Protein AF-A0A0S8IFL0-F1 (afdb_monomer)

pLDDT: mean 85.67, std 13.84, range [39.66, 98.75]

Radius of gyration: 29.62 Å; Cα contacts (8 Å, |Δi|>4): 340; chains: 1; bounding box: 110×30×68 Å

Sequence (332 aa):
MKRLLLILTLIVFQLIAFTVCLNAKQHDKRELTNKVMELSGMNDQIRQIPAFVQIGVSSRKGSTPPDLYNILEPEIVKAFQPEKILKGVSREIENKLDLRTLQDVLTWLESPLGQKITAIEESNSTPEALQGMKEFAALMKKTPPPKRRSDLVKRFNRATKPAEWIVEIQMSSILALTTALNSSLPKEKRGNLAEIRKKIEQLRPKAQKEAESNSVMGSFYAYRTLTDEEFQRYVLFAESASAKRFHNVFLNALKNEMQMACLKIGKSLGEKIIKLPREQEVMVTGKIVVHLKDGRTLVWDNYTEKNDRYCTFIAGGELCISKSDVASVGRN

Secondary structure (DSSP, 8-state):
-HHHHHHHHHHHHHHHHHHHHHHHHHHHHHHHHHHHHHHTTHHHHHHHHHHHHHHHHHTTGGGS-HHHHHHHHHHHHHH--HHHHHHHHHHHHHHHS-HHHHHHHHHHHTSHHHHHHHHHHHHTSSTTHHHHHHHHHHHHHHSPPPHHHHHHHHHHHHHH-HHHHHHHHHHHHHHHHHHHHHHHS-GGGPPPHHHHHHHHHTTHHHHHHHHHHHHHHHHHHHGGGS-HHHHHHHHHHHHSHHHHHHHHHHHHHHHHHHHHHHHHHHHHHHHHHTTS-----EEEEEEEEEEETTS-EEEEEEEEE-SSEEEEEETTEEEEEEGGGEEEEEE-

Structure (mmCIF, N/CA/C/O backbone):
data_AF-A0A0S8IFL0-F1
#
_entry.id   AF-A0A0S8IFL0-F1
#
loop_
_atom_site.group_PDB
_atom_site.id
_atom_site.type_symbol
_atom_site.label_atom_id
_atom_site.label_alt_id
_atom_site.label_comp_id
_atom_site.label_asym_id
_atom_site.label_entity_id
_atom_site.label_seq_id
_atom_site.pdbx_PDB_ins_code
_atom_site.Cartn_x
_atom_site.Cartn_y
_atom_site.Cartn_z
_atom_site.occupancy
_atom_site.B_iso_or_equiv
_atom_site.auth_seq_id
_atom_site.auth_comp_id
_atom_site.auth_asym_id
_atom_site.auth_atom_id
_atom_site.pdbx_PDB_model_num
ATOM 1 N N . MET A 1 1 ? -53.068 8.747 -34.206 1.00 57.75 1 MET A N 1
ATOM 2 C CA . MET A 1 1 ? -51.898 9.646 -34.043 1.00 57.75 1 MET A CA 1
ATOM 3 C C . MET A 1 1 ? -51.759 10.217 -32.625 1.00 57.75 1 MET A C 1
ATOM 5 O O . MET A 1 1 ? -50.757 9.911 -31.997 1.00 57.75 1 MET A O 1
ATOM 9 N N . LYS A 1 2 ? -52.746 10.933 -32.051 1.00 47.00 2 LYS A N 1
ATOM 10 C CA . LYS A 1 2 ? -52.646 11.511 -30.682 1.00 47.00 2 LYS A CA 1
ATOM 11 C C . LYS A 1 2 ? -52.314 10.508 -29.554 1.00 47.00 2 LYS A C 1
ATOM 13 O O . LYS A 1 2 ? -51.492 10.821 -28.706 1.00 47.00 2 LYS A O 1
ATOM 18 N N . ARG A 1 3 ? -52.889 9.294 -29.562 1.00 47.06 3 ARG A N 1
ATOM 19 C CA . ARG A 1 3 ? -52.591 8.245 -28.556 1.00 47.06 3 ARG A CA 1
ATOM 20 C C . ARG A 1 3 ? -51.168 7.677 -28.657 1.00 47.06 3 ARG A C 1
ATOM 22 O O . ARG A 1 3 ? -50.568 7.382 -27.636 1.00 47.06 3 ARG A O 1
ATOM 29 N N . LEU A 1 4 ? -50.623 7.570 -29.871 1.00 46.75 4 LEU A N 1
ATOM 30 C CA . LEU A 1 4 ? -49.259 7.079 -30.103 1.00 46.75 4 LEU A CA 1
ATOM 31 C C . LEU A 1 4 ? -48.216 8.117 -29.651 1.00 46.75 4 LEU A C 1
ATOM 33 O O . LEU A 1 4 ? -47.229 7.764 -29.017 1.00 46.75 4 LEU A O 1
ATOM 37 N N . LEU A 1 5 ? -48.492 9.403 -29.907 1.00 41.94 5 LEU A N 1
ATOM 38 C CA . LEU A 1 5 ? -47.664 10.528 -29.461 1.00 41.94 5 LEU A CA 1
ATOM 39 C C . LEU A 1 5 ? -47.608 10.616 -27.924 1.00 41.94 5 LEU A C 1
ATOM 41 O O . LEU A 1 5 ? -46.534 10.808 -27.370 1.00 41.94 5 LEU A O 1
ATOM 45 N N . LEU A 1 6 ? -48.743 10.397 -27.243 1.00 39.66 6 LEU A N 1
ATOM 46 C CA . LEU A 1 6 ? -48.840 10.435 -25.777 1.00 39.66 6 LEU A CA 1
ATOM 47 C C . LEU A 1 6 ? -48.050 9.297 -25.097 1.00 39.66 6 LEU A C 1
ATOM 49 O O . LEU A 1 6 ? -47.398 9.506 -24.074 1.00 39.66 6 LEU A O 1
ATOM 53 N N . ILE A 1 7 ? -48.080 8.096 -25.687 1.00 62.31 7 ILE A N 1
ATOM 54 C CA . ILE A 1 7 ? -47.327 6.928 -25.201 1.00 62.31 7 ILE A CA 1
ATOM 55 C C . ILE A 1 7 ? -45.820 7.147 -25.386 1.00 62.31 7 ILE A C 1
ATOM 57 O O . ILE A 1 7 ? -45.053 6.909 -24.455 1.00 62.31 7 ILE A O 1
ATOM 61 N N . LEU A 1 8 ? -45.389 7.671 -26.540 1.00 44.00 8 LEU A N 1
ATOM 62 C CA . LEU A 1 8 ? -43.981 8.011 -26.773 1.00 44.00 8 LEU A CA 1
ATOM 63 C C . LEU A 1 8 ? -43.473 9.083 -25.798 1.00 44.00 8 LEU A C 1
ATOM 65 O O . LEU A 1 8 ? -42.374 8.941 -25.268 1.00 44.00 8 LEU A O 1
ATOM 69 N N . THR A 1 9 ? -44.271 10.113 -25.498 1.00 59.28 9 THR A N 1
ATOM 70 C CA . THR A 1 9 ? -43.884 11.137 -24.513 1.00 59.28 9 THR A CA 1
ATOM 71 C C . THR A 1 9 ? -43.761 10.583 -23.093 1.00 59.28 9 THR A C 1
ATOM 73 O O . THR A 1 9 ? -42.841 10.969 -22.379 1.00 59.28 9 THR A O 1
ATOM 76 N N . LEU A 1 10 ? -44.623 9.641 -22.689 1.00 49.50 10 LEU A N 1
ATOM 77 C CA . LEU A 1 10 ? -44.542 8.983 -21.378 1.00 49.50 10 LEU A CA 1
ATOM 78 C C . LEU A 1 10 ? -43.296 8.094 -21.254 1.00 49.50 10 LEU A C 1
ATOM 80 O O . LEU A 1 10 ? -42.629 8.130 -20.224 1.00 49.50 10 LEU A O 1
ATOM 84 N N . ILE A 1 11 ? -42.939 7.355 -22.309 1.00 63.62 11 ILE A N 1
ATOM 85 C CA . ILE A 1 11 ? -41.728 6.518 -22.338 1.00 63.62 11 ILE A CA 1
ATOM 86 C C . ILE A 1 11 ? -40.464 7.387 -22.277 1.00 63.62 11 ILE A C 1
ATOM 88 O O . ILE A 1 11 ? -39.554 7.092 -21.505 1.00 63.62 11 ILE A O 1
ATOM 92 N N . VAL A 1 12 ? -40.411 8.489 -23.032 1.00 64.44 12 VAL A N 1
ATOM 93 C CA . VAL A 1 12 ? -39.281 9.434 -22.987 1.00 64.44 12 VAL A CA 1
ATOM 94 C C . VAL A 1 12 ? -39.167 10.091 -21.608 1.00 64.44 12 VAL A C 1
ATOM 96 O O . VAL A 1 12 ? -38.068 10.183 -21.068 1.00 64.44 12 VAL A O 1
ATOM 99 N N . PHE A 1 13 ? -40.285 10.472 -20.984 1.00 57.62 13 PHE A N 1
ATOM 100 C CA . PHE A 1 13 ? -40.284 11.038 -19.633 1.00 57.62 13 PHE A CA 1
ATOM 101 C C . PHE A 1 13 ? -39.826 10.020 -18.573 1.00 57.62 13 PHE A C 1
ATOM 103 O O . PHE A 1 13 ? -39.054 10.366 -17.680 1.00 57.62 13 PHE A O 1
ATOM 110 N N . GLN A 1 14 ? -40.215 8.747 -18.707 1.00 49.53 14 GLN A N 1
ATOM 111 C CA . GLN A 1 14 ? -39.728 7.659 -17.851 1.00 49.53 14 GLN A CA 1
ATOM 112 C C . GLN A 1 14 ? -38.229 7.374 -18.051 1.00 49.53 14 GLN A C 1
ATOM 114 O O . GLN A 1 14 ? -37.517 7.158 -17.072 1.00 49.53 14 GLN A O 1
ATOM 119 N N . LEU A 1 15 ? -37.723 7.436 -19.287 1.00 53.22 15 LEU A N 1
ATOM 120 C CA . LEU A 1 15 ? -36.295 7.274 -19.597 1.00 53.22 15 LEU A CA 1
ATOM 121 C C . LEU A 1 15 ? -35.438 8.433 -19.057 1.00 53.22 15 LEU A C 1
ATOM 123 O O . LEU A 1 15 ? -34.326 8.201 -18.575 1.00 53.22 15 LEU A O 1
ATOM 127 N N . ILE A 1 16 ? -35.962 9.663 -19.084 1.00 60.94 16 ILE A N 1
ATOM 128 C CA . ILE A 1 16 ? -35.305 10.850 -18.512 1.00 60.94 16 ILE A CA 1
ATOM 129 C C . ILE A 1 16 ? -35.313 10.785 -16.977 1.00 60.94 16 ILE A C 1
ATOM 131 O O . ILE A 1 16 ? -34.276 10.987 -16.349 1.00 60.94 16 ILE A O 1
ATOM 135 N N . ALA A 1 17 ? -36.441 10.432 -16.353 1.00 54.16 17 ALA A N 1
ATOM 136 C CA . ALA A 1 17 ? -36.516 10.273 -14.898 1.00 54.16 17 ALA A CA 1
ATOM 137 C C . ALA A 1 17 ? -35.568 9.168 -14.392 1.00 54.16 17 ALA A C 1
ATOM 139 O O . ALA A 1 17 ? -34.891 9.341 -13.378 1.00 54.16 17 ALA A O 1
ATOM 140 N N . PHE A 1 18 ? -35.445 8.064 -15.137 1.00 55.19 18 PHE A N 1
ATOM 141 C CA . PHE A 1 18 ? -34.523 6.979 -14.806 1.00 55.19 18 PHE A CA 1
ATOM 142 C C . PHE A 1 18 ? -33.049 7.410 -14.881 1.00 55.19 18 PHE A C 1
ATOM 144 O O . PHE A 1 18 ? -32.271 7.090 -13.982 1.00 55.19 18 PHE A O 1
ATOM 151 N N . THR A 1 19 ? -32.656 8.186 -15.898 1.00 59.28 19 THR A N 1
ATOM 152 C CA . THR A 1 19 ? -31.279 8.708 -16.012 1.00 59.28 19 THR A CA 1
ATOM 153 C C . THR A 1 19 ? -30.952 9.762 -14.949 1.00 59.28 19 THR A C 1
ATOM 155 O O . THR A 1 19 ? -29.844 9.748 -14.411 1.00 59.28 19 THR A O 1
ATOM 158 N N . VAL A 1 20 ? -31.901 10.627 -14.574 1.00 58.69 20 VAL A N 1
ATOM 159 C CA . VAL A 1 20 ? -31.711 11.618 -13.495 1.00 58.69 20 VAL A CA 1
ATOM 160 C C . VAL A 1 20 ? -31.535 10.938 -12.131 1.00 58.69 20 VAL A C 1
ATOM 162 O O . VAL A 1 20 ? -30.593 11.261 -11.407 1.00 58.69 20 VAL A O 1
ATOM 165 N N . CYS A 1 21 ? -32.367 9.948 -11.794 1.00 58.28 21 CYS A N 1
ATOM 166 C CA . CYS A 1 21 ? -32.245 9.216 -10.529 1.00 58.28 21 CYS A CA 1
ATOM 167 C C . CYS A 1 21 ? -30.963 8.368 -10.443 1.00 58.28 21 CYS A C 1
ATOM 169 O O . CYS A 1 21 ? -30.366 8.280 -9.368 1.00 58.28 21 CYS A O 1
ATOM 171 N N . LEU A 1 22 ? -30.504 7.771 -11.554 1.00 57.78 22 LEU A N 1
ATOM 172 C CA . LEU A 1 22 ? -29.211 7.074 -11.586 1.00 57.78 22 LEU A CA 1
ATOM 173 C C . LEU A 1 22 ? -28.044 8.031 -11.306 1.00 57.78 22 LEU A C 1
ATOM 175 O O . LEU A 1 22 ? -27.151 7.686 -10.534 1.00 57.78 22 LEU A O 1
ATOM 179 N N . ASN A 1 23 ? -28.064 9.228 -11.898 1.00 61.38 23 ASN A N 1
ATOM 180 C CA . ASN A 1 23 ? -27.014 10.227 -11.701 1.00 61.38 23 ASN A CA 1
ATOM 181 C C . ASN A 1 23 ? -26.985 10.778 -10.269 1.00 61.38 23 ASN A C 1
ATOM 183 O O . ASN A 1 23 ? -25.896 10.942 -9.725 1.00 61.38 23 ASN A O 1
ATOM 187 N N . ALA A 1 24 ? -28.143 10.997 -9.637 1.00 61.00 24 ALA A N 1
ATOM 188 C CA . ALA A 1 24 ? -28.215 11.408 -8.231 1.00 61.00 24 ALA A CA 1
ATOM 189 C C . ALA A 1 24 ? -27.633 10.332 -7.295 1.00 61.00 24 ALA A C 1
ATOM 191 O O . ALA A 1 24 ? -26.726 10.603 -6.517 1.00 61.00 24 ALA A O 1
ATOM 192 N N . LYS A 1 25 ? -28.046 9.067 -7.460 1.00 66.00 25 LYS A N 1
ATOM 193 C CA . LYS A 1 25 ? -27.532 7.954 -6.644 1.00 66.00 25 LYS A CA 1
ATOM 194 C C . LYS A 1 25 ? -26.027 7.715 -6.836 1.00 66.00 25 LYS A C 1
ATOM 196 O O . LYS A 1 25 ? -25.338 7.308 -5.900 1.00 66.00 25 LYS A O 1
ATOM 201 N N . GLN A 1 26 ? -25.512 7.944 -8.046 1.00 71.62 26 GLN A N 1
ATOM 202 C CA . GLN A 1 26 ? -24.080 7.863 -8.335 1.00 71.62 26 GLN A CA 1
ATOM 203 C C . GLN A 1 26 ? -23.304 9.032 -7.711 1.00 71.62 26 GLN A C 1
ATOM 205 O O . GLN A 1 26 ? -22.207 8.824 -7.193 1.00 71.62 26 GLN A O 1
ATOM 210 N N . HIS A 1 27 ? -23.869 10.241 -7.746 1.00 72.69 27 HIS A N 1
ATOM 211 C CA . HIS A 1 27 ? -23.298 11.426 -7.109 1.00 72.69 27 HIS A CA 1
ATOM 212 C C . HIS A 1 27 ? -23.146 11.219 -5.594 1.00 72.69 27 HIS A C 1
ATOM 214 O O . HIS A 1 27 ? -22.039 11.358 -5.073 1.00 72.69 27 HIS A O 1
ATOM 220 N N . ASP A 1 28 ? -24.202 10.752 -4.925 1.00 85.94 28 ASP A N 1
ATOM 221 C CA . ASP A 1 28 ? -24.201 10.498 -3.478 1.00 85.94 28 ASP A CA 1
ATOM 222 C C . ASP A 1 28 ? -23.165 9.435 -3.080 1.00 85.94 28 ASP A C 1
ATOM 224 O O . ASP A 1 28 ? -22.435 9.577 -2.098 1.00 85.94 28 ASP A O 1
ATOM 228 N N . LYS A 1 29 ? -23.034 8.364 -3.877 1.00 92.38 29 LYS A N 1
ATOM 229 C CA . LYS A 1 29 ? -22.047 7.304 -3.624 1.00 92.38 29 LYS A CA 1
ATOM 230 C C . LYS A 1 29 ? -20.608 7.803 -3.751 1.00 92.38 29 LYS A C 1
ATOM 232 O O . LYS A 1 29 ? -19.739 7.363 -2.992 1.00 92.38 29 LYS A O 1
ATOM 237 N N . ARG A 1 30 ? -20.339 8.690 -4.712 1.00 94.19 30 ARG A N 1
ATOM 238 C CA . ARG A 1 30 ? -19.014 9.292 -4.891 1.00 94.19 30 ARG A CA 1
ATOM 239 C C . ARG A 1 30 ? -18.659 10.201 -3.724 1.00 94.19 30 ARG A C 1
ATOM 241 O O . ARG A 1 30 ? -17.543 10.114 -3.221 1.00 94.19 30 ARG A O 1
ATOM 248 N N . GLU A 1 31 ? -19.589 11.043 -3.288 1.00 94.31 31 GLU A N 1
ATOM 249 C CA . GLU A 1 31 ? -19.384 11.911 -2.127 1.00 94.31 31 GLU A CA 1
ATOM 250 C C . GLU A 1 31 ? -19.092 11.086 -0.869 1.00 94.31 31 GLU A C 1
ATOM 252 O O . GLU A 1 31 ? -18.077 11.304 -0.206 1.00 94.31 31 GLU A O 1
ATOM 257 N N . LEU A 1 32 ? -19.900 10.050 -0.622 1.00 96.06 32 LEU A N 1
ATOM 258 C CA . LEU A 1 32 ? -19.687 9.110 0.475 1.00 96.06 32 LEU A CA 1
ATOM 259 C C . LEU A 1 32 ? -18.320 8.412 0.386 1.00 96.06 32 LEU A C 1
ATOM 261 O O . LEU A 1 32 ? -17.607 8.303 1.382 1.00 96.06 32 LEU A O 1
ATOM 265 N N . THR A 1 33 ? -17.924 7.971 -0.811 1.00 97.75 33 THR A N 1
ATOM 266 C CA . THR A 1 33 ? -16.605 7.365 -1.053 1.00 97.75 33 THR A CA 1
ATOM 267 C C . THR A 1 33 ? -15.483 8.334 -0.695 1.00 97.75 33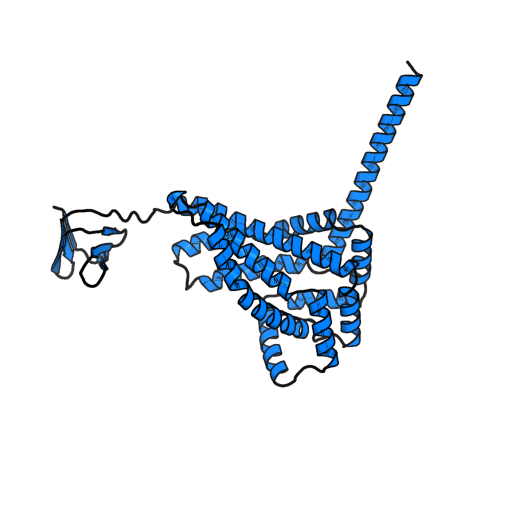 THR A C 1
ATOM 269 O O . THR A 1 33 ? -14.585 7.975 0.064 1.00 97.75 33 THR A O 1
ATOM 272 N N . ASN A 1 34 ? -15.552 9.572 -1.187 1.00 96.44 34 ASN A N 1
ATOM 273 C CA . ASN A 1 34 ? -14.550 10.594 -0.900 1.00 96.44 34 ASN A CA 1
ATOM 274 C C . ASN A 1 34 ? -14.462 10.885 0.600 1.00 96.44 34 ASN A C 1
ATOM 276 O O . ASN A 1 34 ? -13.356 11.005 1.126 1.00 96.44 34 ASN A O 1
ATOM 280 N N . LYS A 1 35 ? -15.605 10.937 1.295 1.00 97.25 35 LYS A N 1
ATOM 281 C CA . LYS A 1 35 ? -15.634 11.193 2.735 1.00 97.25 35 LYS A CA 1
ATOM 282 C C . LYS A 1 35 ? -15.010 10.063 3.543 1.00 97.25 35 LYS A C 1
ATOM 284 O O . LYS A 1 35 ? -14.213 10.319 4.442 1.00 97.25 35 LYS A O 1
ATOM 289 N N . VAL A 1 36 ? -15.322 8.816 3.195 1.00 98.12 36 VAL A N 1
ATOM 290 C CA . VAL A 1 36 ? -14.699 7.639 3.812 1.00 98.12 36 VAL A CA 1
ATOM 291 C C . VAL A 1 36 ? -13.188 7.633 3.569 1.00 98.12 36 VAL A C 1
ATOM 293 O O . VAL A 1 36 ? -12.423 7.378 4.495 1.00 98.12 36 VAL A O 1
ATOM 296 N N . MET A 1 37 ? -12.739 7.936 2.347 1.00 97.50 37 MET A N 1
ATOM 297 C CA . MET A 1 37 ? -11.308 8.007 2.040 1.00 97.50 37 MET A CA 1
ATOM 298 C C . MET A 1 37 ? -10.596 9.084 2.862 1.00 97.50 37 MET A C 1
ATOM 300 O O . MET A 1 37 ? -9.543 8.812 3.432 1.00 97.50 37 MET A O 1
ATOM 304 N N . GLU A 1 38 ? -11.188 10.273 2.967 1.00 96.19 38 GLU A N 1
ATOM 305 C CA . GLU A 1 38 ? -10.671 11.363 3.795 1.00 96.19 38 GLU A CA 1
ATOM 306 C C . GLU A 1 38 ? -10.557 10.945 5.265 1.00 96.19 38 GLU A C 1
ATOM 308 O O . GLU A 1 38 ? -9.460 10.947 5.813 1.00 96.19 38 GLU A O 1
ATOM 313 N N . LEU A 1 39 ? -11.656 10.507 5.887 1.00 97.25 39 LEU A N 1
ATOM 314 C CA . LEU A 1 39 ? -11.677 10.197 7.322 1.00 97.25 39 LEU A CA 1
ATOM 315 C C . LEU A 1 39 ? -10.893 8.934 7.705 1.00 97.25 39 LEU A C 1
ATOM 317 O O . LEU A 1 39 ? -10.572 8.740 8.876 1.00 97.25 39 LEU A O 1
ATOM 321 N N . SER A 1 40 ? -10.591 8.061 6.743 1.00 96.12 40 SER A N 1
ATOM 322 C CA . SER A 1 40 ? -9.742 6.885 6.969 1.00 96.12 40 SER A CA 1
ATOM 323 C C . SER A 1 40 ? -8.245 7.203 7.032 1.00 96.12 40 SER 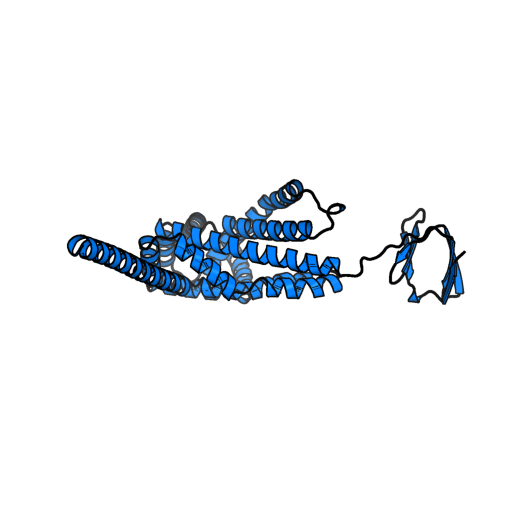A C 1
ATOM 325 O O . SER A 1 40 ? -7.454 6.307 7.308 1.00 96.12 40 SER A O 1
ATOM 327 N N . GLY A 1 41 ? -7.839 8.430 6.686 1.00 94.19 41 GLY A N 1
ATOM 328 C CA . GLY A 1 41 ? -6.433 8.826 6.580 1.00 94.19 41 GLY A CA 1
ATOM 329 C C . GLY A 1 41 ? -5.681 8.217 5.392 1.00 94.19 41 GLY A C 1
ATOM 330 O O . GLY A 1 41 ? -4.496 8.492 5.190 1.00 94.19 41 GLY A O 1
ATOM 331 N N . MET A 1 42 ? -6.344 7.424 4.537 1.00 93.19 42 MET A N 1
ATOM 332 C CA . MET A 1 42 ? -5.686 6.834 3.364 1.00 93.19 42 MET A CA 1
ATOM 333 C C . MET A 1 42 ? -5.207 7.892 2.368 1.00 93.19 42 MET A C 1
ATOM 335 O O . MET A 1 42 ? -4.242 7.657 1.639 1.00 93.19 42 MET A O 1
ATOM 339 N N . ASN A 1 43 ? -5.878 9.050 2.329 1.00 94.94 43 ASN A N 1
ATOM 340 C CA . ASN A 1 43 ? -5.488 10.146 1.454 1.00 94.94 43 ASN A CA 1
ATOM 341 C C . ASN A 1 43 ? -4.067 10.608 1.774 1.00 94.94 43 ASN A C 1
ATOM 343 O O . ASN A 1 43 ? -3.233 10.738 0.875 1.00 94.94 43 ASN A O 1
ATOM 347 N N . ASP A 1 44 ? -3.778 10.780 3.059 1.00 92.69 44 ASP A N 1
ATOM 348 C CA . ASP A 1 44 ? -2.478 11.237 3.520 1.00 92.69 44 ASP A CA 1
ATOM 349 C C . ASP A 1 44 ? -1.429 10.137 3.404 1.00 92.69 44 ASP A C 1
ATOM 351 O O . ASP A 1 44 ? -0.340 10.400 2.896 1.00 92.69 44 ASP A O 1
ATOM 355 N N . GLN A 1 45 ? -1.778 8.883 3.712 1.00 90.19 45 GLN A N 1
ATOM 356 C CA . GLN A 1 45 ? -0.886 7.740 3.474 1.00 90.19 45 GLN A CA 1
ATOM 357 C C . GLN A 1 45 ? -0.459 7.632 1.999 1.00 90.19 45 GLN A C 1
ATOM 359 O O . GLN A 1 45 ? 0.724 7.455 1.703 1.00 90.19 45 GLN A O 1
ATOM 364 N N . ILE A 1 46 ? -1.387 7.797 1.049 1.00 94.12 46 ILE A N 1
ATOM 365 C CA . ILE A 1 46 ? -1.065 7.784 -0.386 1.00 94.12 46 ILE A CA 1
ATOM 366 C C . ILE A 1 46 ? -0.186 8.981 -0.770 1.00 94.12 46 ILE A C 1
ATOM 368 O O . ILE A 1 46 ? 0.718 8.837 -1.596 1.00 94.12 46 ILE A O 1
ATOM 372 N N . ARG A 1 47 ? -0.395 10.156 -0.166 1.00 94.12 47 ARG A N 1
ATOM 373 C CA . ARG A 1 47 ? 0.451 11.337 -0.405 1.00 94.12 47 ARG A CA 1
ATOM 374 C C . ARG A 1 47 ? 1.877 11.189 0.127 1.00 94.12 47 ARG A C 1
ATOM 376 O O . ARG A 1 47 ? 2.753 11.880 -0.383 1.00 94.12 47 ARG A O 1
ATOM 383 N N . GLN A 1 48 ? 2.137 10.269 1.059 1.00 90.31 48 GLN A N 1
ATOM 384 C CA . GLN A 1 48 ? 3.495 9.953 1.530 1.00 90.31 48 GLN A CA 1
ATOM 385 C C . GLN A 1 48 ? 4.274 9.013 0.596 1.00 90.31 48 GLN A C 1
ATOM 387 O O . GLN A 1 48 ? 5.504 8.968 0.646 1.00 90.31 48 GLN A O 1
ATOM 392 N N . ILE A 1 49 ? 3.597 8.277 -0.294 1.00 91.38 49 ILE A N 1
ATOM 393 C CA . ILE A 1 49 ? 4.233 7.318 -1.216 1.00 91.38 49 ILE A CA 1
ATOM 394 C C . ILE A 1 49 ? 5.422 7.919 -1.990 1.00 91.38 49 ILE A C 1
ATOM 396 O O . ILE A 1 49 ? 6.475 7.279 -2.011 1.00 91.38 49 ILE A O 1
ATOM 400 N N . PRO A 1 50 ? 5.327 9.117 -2.606 1.00 90.88 50 PRO A N 1
ATOM 401 C CA . PRO A 1 50 ? 6.445 9.697 -3.348 1.00 90.88 50 PRO A CA 1
ATOM 402 C C . PRO A 1 50 ? 7.691 9.908 -2.482 1.00 90.88 50 PRO A C 1
ATOM 404 O O . PRO A 1 50 ? 8.799 9.673 -2.957 1.00 90.88 50 PRO A O 1
ATOM 407 N N . ALA A 1 51 ? 7.529 10.287 -1.210 1.00 90.12 51 ALA A N 1
ATOM 408 C CA . ALA A 1 51 ? 8.648 10.464 -0.288 1.00 90.12 51 ALA A CA 1
ATOM 409 C C . ALA A 1 51 ? 9.354 9.128 -0.004 1.00 90.12 51 ALA A C 1
ATOM 411 O O . ALA A 1 51 ? 10.578 9.041 -0.104 1.00 90.12 51 ALA A O 1
ATOM 412 N N . PHE A 1 52 ? 8.598 8.055 0.259 1.00 87.19 52 PHE A N 1
ATOM 413 C CA . PHE A 1 52 ? 9.174 6.715 0.429 1.00 87.19 52 PHE A CA 1
ATOM 414 C C . PHE A 1 52 ? 9.850 6.198 -0.842 1.00 87.19 52 PHE A C 1
ATOM 416 O O . PHE A 1 52 ? 10.929 5.605 -0.770 1.00 87.19 52 PHE A O 1
ATOM 423 N N . VAL A 1 53 ? 9.254 6.453 -2.009 1.00 89.44 53 VAL A N 1
ATOM 424 C CA . VAL A 1 53 ? 9.862 6.129 -3.303 1.00 89.44 53 VAL A CA 1
ATOM 425 C C . VAL A 1 53 ? 11.179 6.885 -3.473 1.00 89.44 53 VAL A C 1
ATOM 427 O O . VAL A 1 53 ? 12.185 6.261 -3.802 1.00 89.44 53 VAL A O 1
ATOM 430 N N . GLN A 1 54 ? 11.213 8.189 -3.187 1.00 89.50 54 GLN A N 1
ATOM 431 C CA . GLN A 1 54 ? 12.430 8.997 -3.270 1.00 89.50 54 GLN A CA 1
ATOM 432 C C . GLN A 1 54 ? 13.522 8.467 -2.338 1.00 89.50 54 GLN A C 1
ATOM 434 O O . GLN A 1 54 ? 14.664 8.320 -2.764 1.00 89.50 54 GLN A O 1
ATOM 439 N N . ILE A 1 55 ? 13.192 8.146 -1.084 1.00 88.44 55 ILE A N 1
ATOM 440 C CA . ILE A 1 55 ? 14.140 7.552 -0.128 1.00 88.44 55 ILE A CA 1
ATOM 441 C C . ILE A 1 55 ? 14.690 6.233 -0.683 1.00 88.44 55 ILE A C 1
ATOM 443 O O . ILE A 1 55 ? 15.904 6.012 -0.688 1.00 88.44 55 ILE A O 1
ATOM 447 N N . GLY A 1 56 ? 13.807 5.375 -1.202 1.00 85.69 56 GLY A N 1
ATOM 448 C CA . GLY A 1 56 ? 14.175 4.101 -1.810 1.00 85.69 56 GLY A CA 1
ATOM 449 C C . GLY A 1 56 ? 15.115 4.265 -3.005 1.00 85.69 56 GLY A C 1
ATOM 450 O O . GLY A 1 56 ? 16.139 3.585 -3.067 1.00 85.69 56 GLY A O 1
ATOM 451 N N . VAL A 1 57 ? 14.822 5.192 -3.919 1.00 86.12 57 VAL A N 1
ATOM 452 C CA . VAL A 1 57 ? 15.664 5.466 -5.094 1.00 86.12 57 VAL A CA 1
ATOM 453 C C . VAL A 1 57 ? 16.999 6.079 -4.679 1.00 86.12 57 VAL A C 1
ATOM 455 O O . VAL A 1 57 ? 18.046 5.550 -5.049 1.00 86.12 57 VAL A O 1
ATOM 458 N N . SER A 1 58 ? 16.987 7.115 -3.838 1.00 88.06 58 SER A N 1
ATOM 459 C CA . SER A 1 58 ? 18.196 7.783 -3.342 1.00 88.06 58 SER A CA 1
ATOM 460 C C . SER A 1 58 ? 19.144 6.820 -2.628 1.00 88.06 58 SER A C 1
ATOM 462 O O . SER A 1 58 ? 20.360 6.916 -2.802 1.00 88.06 58 SER A O 1
ATOM 464 N N . SER A 1 59 ? 18.614 5.826 -1.903 1.00 85.38 59 SER A N 1
ATOM 465 C CA . SER A 1 59 ? 19.429 4.786 -1.252 1.00 85.38 59 SER A CA 1
ATOM 466 C C . SER A 1 59 ? 20.258 3.942 -2.233 1.00 85.38 59 SER A C 1
ATOM 468 O O . SER A 1 59 ? 21.246 3.321 -1.844 1.00 85.38 59 SER A O 1
ATOM 470 N N . ARG A 1 60 ? 19.889 3.928 -3.522 1.00 80.44 60 ARG A N 1
ATOM 471 C CA . ARG A 1 60 ? 20.577 3.178 -4.581 1.00 80.44 60 ARG A CA 1
ATOM 472 C C . ARG A 1 60 ? 21.598 3.997 -5.360 1.00 80.44 60 ARG A C 1
ATOM 474 O O . ARG A 1 60 ? 22.331 3.397 -6.148 1.00 80.44 60 ARG A O 1
ATOM 481 N N . LYS A 1 61 ? 21.719 5.307 -5.114 1.00 80.56 61 LYS A N 1
ATOM 482 C CA . LYS A 1 61 ? 22.615 6.209 -5.860 1.00 80.56 61 LYS A CA 1
ATOM 483 C C . LYS A 1 61 ? 24.066 5.720 -5.912 1.00 80.56 61 LYS A C 1
ATOM 485 O O . LYS A 1 61 ? 24.668 5.738 -6.974 1.00 80.56 61 LYS A O 1
ATOM 490 N N . GLY A 1 62 ? 24.608 5.215 -4.800 1.00 77.94 62 GLY A N 1
ATOM 491 C CA . GLY A 1 62 ? 25.985 4.697 -4.741 1.00 77.94 62 GLY A CA 1
ATOM 492 C C . GLY A 1 62 ? 26.190 3.298 -5.341 1.00 77.94 62 GLY A C 1
ATOM 493 O O . GLY A 1 62 ? 27.323 2.870 -5.506 1.00 77.94 62 GLY A O 1
ATOM 494 N N . SER A 1 63 ? 25.109 2.577 -5.657 1.00 77.06 63 SER A N 1
ATOM 495 C CA . SER A 1 63 ? 25.149 1.201 -6.195 1.00 77.06 63 SER A CA 1
ATOM 496 C C . SER A 1 63 ? 24.628 1.095 -7.632 1.00 77.06 63 SER A C 1
ATOM 498 O O . SER A 1 63 ? 24.552 -0.000 -8.182 1.00 77.06 63 SER A O 1
ATOM 500 N N . THR A 1 64 ? 24.267 2.228 -8.241 1.00 71.25 64 THR A N 1
ATOM 501 C CA . THR A 1 64 ? 23.758 2.322 -9.614 1.00 71.25 64 THR A CA 1
ATOM 502 C C . THR A 1 64 ? 24.729 3.170 -10.434 1.00 71.25 64 THR A C 1
ATOM 504 O O . THR A 1 64 ? 25.142 4.219 -9.940 1.00 71.25 64 THR A O 1
ATOM 507 N N . PRO A 1 65 ? 25.087 2.777 -11.671 1.00 79.50 65 PRO A N 1
ATOM 508 C CA . PRO A 1 65 ? 25.893 3.620 -12.551 1.00 79.50 65 PRO A CA 1
ATOM 509 C C . PRO A 1 65 ? 25.302 5.039 -12.663 1.00 79.50 65 PRO A C 1
ATOM 511 O O . PRO A 1 65 ? 24.087 5.147 -12.861 1.00 79.50 65 PRO A O 1
ATOM 514 N N . PRO A 1 66 ? 26.107 6.117 -12.551 1.00 77.56 66 PRO A N 1
ATOM 515 C CA . PRO A 1 66 ? 25.597 7.491 -12.498 1.00 77.56 66 PRO A CA 1
ATOM 516 C C . PRO A 1 66 ? 24.672 7.865 -13.661 1.00 77.56 66 PRO A C 1
ATOM 518 O O . PRO A 1 66 ? 23.597 8.418 -13.435 1.00 77.56 66 PRO A O 1
ATOM 521 N N . ASP A 1 67 ? 25.037 7.495 -14.889 1.00 76.56 67 ASP A N 1
ATOM 522 C CA . ASP A 1 67 ? 24.236 7.791 -16.082 1.00 76.56 67 ASP A CA 1
ATOM 523 C C . ASP A 1 67 ? 22.880 7.087 -16.046 1.00 76.56 67 ASP A C 1
ATOM 525 O O . ASP A 1 67 ? 21.844 7.684 -16.339 1.00 76.56 67 ASP A O 1
ATOM 529 N N . LEU A 1 68 ? 22.867 5.826 -15.609 1.00 72.62 68 LEU A N 1
ATOM 530 C CA . LEU A 1 68 ? 21.636 5.066 -15.442 1.00 72.62 68 LEU A CA 1
ATOM 531 C C . LEU A 1 68 ? 20.774 5.666 -14.322 1.00 72.62 68 LEU A C 1
ATOM 533 O O . LEU A 1 68 ? 19.569 5.827 -14.498 1.00 72.62 68 LEU A O 1
ATOM 537 N N . TYR A 1 69 ? 21.377 6.048 -13.195 1.00 79.06 69 TYR A N 1
ATOM 538 C CA . TYR A 1 69 ? 20.670 6.681 -12.083 1.00 79.06 69 TYR A CA 1
ATOM 539 C C . TYR A 1 69 ? 19.987 7.989 -12.507 1.00 79.06 69 TYR A C 1
ATOM 541 O O . TYR A 1 69 ? 18.795 8.163 -12.255 1.00 79.06 69 TYR A O 1
ATOM 549 N N . ASN A 1 70 ? 20.707 8.865 -13.216 1.00 83.62 70 ASN A N 1
ATOM 550 C CA . ASN A 1 70 ? 20.201 10.160 -13.685 1.00 83.62 70 ASN A CA 1
ATOM 551 C C . ASN A 1 70 ? 19.035 10.031 -14.683 1.00 83.62 70 ASN A C 1
ATOM 553 O O . ASN A 1 70 ? 18.246 10.960 -14.845 1.00 83.62 70 ASN A O 1
ATOM 557 N N . ILE A 1 71 ? 18.901 8.878 -15.345 1.00 82.06 71 ILE A N 1
ATOM 558 C CA . ILE A 1 71 ? 17.783 8.571 -16.247 1.00 82.06 71 ILE A CA 1
ATOM 559 C C . ILE A 1 71 ? 16.610 7.944 -15.489 1.00 82.06 71 ILE A C 1
ATOM 561 O O . ILE A 1 71 ? 15.454 8.263 -15.779 1.00 82.06 71 ILE A O 1
ATOM 565 N N . LEU A 1 72 ? 16.903 7.037 -14.551 1.00 80.94 72 LEU A N 1
ATOM 566 C CA . LEU A 1 72 ? 15.915 6.271 -13.794 1.00 80.94 72 LEU A CA 1
ATOM 567 C C . LEU A 1 72 ? 15.156 7.130 -12.788 1.00 80.94 72 LEU A C 1
ATOM 569 O O . LEU A 1 72 ? 13.929 7.069 -12.737 1.00 80.94 72 LEU A O 1
ATOM 573 N N . GLU A 1 73 ? 15.882 7.900 -11.984 1.00 86.81 73 GLU A N 1
ATOM 574 C CA . GLU A 1 73 ? 15.332 8.636 -10.849 1.00 86.81 73 GLU A CA 1
ATOM 575 C C . GLU A 1 73 ? 14.148 9.546 -11.222 1.00 86.81 73 GLU A C 1
ATOM 577 O O . GLU A 1 73 ? 13.065 9.331 -10.663 1.00 86.81 73 GLU A O 1
ATOM 582 N N . PRO A 1 74 ? 14.242 10.438 -12.229 1.00 88.06 74 PRO A N 1
ATOM 583 C CA . PRO A 1 74 ? 13.135 11.334 -12.550 1.00 88.06 74 PRO A CA 1
ATOM 584 C C . PRO A 1 74 ? 11.920 10.586 -13.112 1.00 88.06 74 PRO A C 1
ATOM 586 O O . PRO A 1 74 ? 10.780 10.999 -12.896 1.00 88.06 74 PRO A O 1
ATOM 589 N N . GLU A 1 75 ? 12.129 9.467 -13.814 1.00 88.06 75 GLU A N 1
ATOM 590 C CA . GLU A 1 75 ? 11.033 8.648 -14.344 1.00 88.06 75 GLU A CA 1
ATOM 591 C C . GLU A 1 75 ? 10.310 7.872 -13.249 1.00 88.06 75 GLU A C 1
ATOM 593 O O . GLU A 1 75 ? 9.083 7.749 -13.290 1.00 88.06 75 GLU A O 1
ATOM 598 N N . ILE A 1 76 ? 11.054 7.396 -12.250 1.00 87.56 76 ILE A N 1
ATOM 599 C CA . ILE A 1 76 ? 10.478 6.757 -11.072 1.00 87.56 76 ILE A CA 1
ATOM 600 C C . ILE A 1 76 ? 9.634 7.776 -10.303 1.00 87.56 76 ILE A C 1
ATOM 602 O O . ILE A 1 76 ? 8.442 7.544 -10.110 1.00 87.56 76 ILE A O 1
ATOM 606 N N . VAL A 1 77 ? 10.194 8.935 -9.949 1.00 86.88 77 VAL A N 1
ATOM 607 C CA . VAL A 1 77 ? 9.478 9.982 -9.198 1.00 86.88 77 VAL A CA 1
ATOM 608 C C . VAL A 1 77 ? 8.222 10.443 -9.944 1.00 86.88 77 VAL A C 1
ATOM 610 O O . VAL A 1 77 ? 7.133 10.508 -9.373 1.00 86.88 77 VAL A O 1
ATOM 613 N N . LYS A 1 78 ? 8.330 10.682 -11.256 1.00 89.44 78 LYS A N 1
ATOM 614 C CA . LYS A 1 78 ? 7.205 11.119 -12.095 1.00 89.44 78 LYS A CA 1
ATOM 615 C C . LYS A 1 78 ? 6.077 10.090 -12.189 1.00 89.44 78 LYS A C 1
ATOM 617 O O . LYS A 1 78 ? 4.932 10.484 -12.432 1.00 89.44 78 LYS A O 1
ATOM 622 N N . ALA A 1 79 ? 6.366 8.796 -12.057 1.00 91.88 79 ALA A N 1
ATOM 623 C CA . ALA A 1 79 ? 5.362 7.745 -12.183 1.00 91.88 79 ALA A CA 1
ATOM 624 C C . ALA A 1 79 ? 4.421 7.666 -10.971 1.00 91.88 79 ALA A C 1
ATOM 626 O O . ALA A 1 79 ? 3.234 7.373 -11.141 1.00 91.88 79 ALA A O 1
ATOM 627 N N . PHE A 1 80 ? 4.924 7.977 -9.776 1.00 92.69 80 PHE A N 1
ATOM 628 C CA . PHE A 1 80 ? 4.188 7.895 -8.515 1.00 92.69 80 PHE A CA 1
ATOM 629 C C . PHE A 1 80 ? 3.532 9.231 -8.147 1.00 92.69 80 PHE A C 1
ATOM 631 O O . PHE A 1 80 ? 3.858 9.850 -7.144 1.00 92.69 80 PHE A O 1
ATOM 638 N N . GLN A 1 81 ? 2.588 9.698 -8.968 1.00 93.44 81 GLN A N 1
ATOM 639 C CA . GLN A 1 81 ? 1.840 10.929 -8.673 1.00 93.44 81 GLN A CA 1
ATOM 640 C C . GLN A 1 81 ? 0.675 10.637 -7.716 1.00 93.44 81 GLN A C 1
ATOM 642 O O . GLN A 1 81 ? -0.224 9.882 -8.103 1.00 93.44 81 GLN A O 1
ATOM 647 N N . PRO A 1 82 ? 0.630 11.256 -6.521 1.00 95.06 82 PRO A N 1
ATOM 648 C CA . PRO A 1 82 ? -0.334 10.894 -5.484 1.00 95.06 82 PRO A CA 1
ATOM 649 C C . PRO A 1 82 ? -1.777 11.123 -5.938 1.00 95.06 82 PRO A C 1
ATOM 651 O O . PRO A 1 82 ? -2.594 10.219 -5.835 1.00 95.06 82 PRO A O 1
ATOM 654 N N . GLU A 1 83 ? -2.075 12.255 -6.580 1.00 95.56 83 GLU A N 1
ATOM 655 C CA . GLU A 1 83 ? -3.434 12.564 -7.055 1.00 95.56 83 GLU A CA 1
ATOM 656 C C . GLU A 1 83 ? -3.942 11.597 -8.137 1.00 95.56 83 GLU A C 1
ATOM 658 O O . GLU A 1 83 ? -5.142 11.341 -8.255 1.00 95.56 83 GLU A O 1
ATOM 663 N N . LYS A 1 84 ? -3.035 10.994 -8.921 1.00 95.50 84 LYS A N 1
ATOM 664 C CA . LYS A 1 84 ? -3.416 9.942 -9.876 1.00 95.50 84 LYS A CA 1
ATOM 665 C C . LYS A 1 84 ? -3.772 8.646 -9.155 1.00 95.50 84 LYS A C 1
ATOM 667 O O . LYS A 1 84 ? -4.782 8.041 -9.504 1.00 95.50 84 LYS A O 1
ATOM 672 N N . ILE A 1 85 ? -2.975 8.266 -8.155 1.00 96.31 85 ILE A N 1
ATOM 673 C CA . ILE A 1 85 ? -3.217 7.080 -7.326 1.00 96.31 85 ILE A CA 1
ATOM 674 C C . ILE A 1 85 ? -4.535 7.250 -6.560 1.00 96.31 85 ILE A C 1
ATOM 676 O O . ILE A 1 85 ? -5.391 6.374 -6.628 1.00 96.31 85 ILE A O 1
ATOM 680 N N . LEU A 1 86 ? -4.751 8.405 -5.921 1.00 97.25 86 LEU A N 1
ATOM 681 C CA . LEU A 1 86 ? -5.986 8.733 -5.201 1.00 97.25 86 LEU A CA 1
ATOM 682 C C . LEU A 1 86 ? -7.217 8.605 -6.093 1.00 97.25 86 LEU A C 1
ATOM 684 O O . LEU A 1 86 ? -8.189 7.953 -5.722 1.00 97.25 86 LEU A O 1
ATOM 688 N N . LYS A 1 87 ? -7.164 9.168 -7.304 1.00 96.81 87 LYS A N 1
ATOM 689 C CA . LYS A 1 87 ? -8.267 9.075 -8.265 1.00 96.81 87 LYS A CA 1
ATOM 690 C C . LYS A 1 87 ? -8.562 7.631 -8.684 1.00 96.81 87 LYS A C 1
ATOM 692 O O . LYS A 1 87 ? -9.729 7.276 -8.851 1.00 96.81 87 LYS A O 1
ATOM 697 N N . GLY A 1 88 ? -7.528 6.815 -8.885 1.00 97.19 88 GLY A N 1
ATOM 698 C CA . GLY A 1 88 ? -7.674 5.396 -9.212 1.00 97.19 88 GLY A CA 1
ATOM 699 C C . GLY A 1 88 ? -8.284 4.593 -8.064 1.00 97.19 88 GLY A C 1
ATOM 700 O O . GLY A 1 88 ? -9.264 3.875 -8.260 1.00 97.19 88 GLY A O 1
ATOM 701 N N . VAL A 1 89 ? -7.775 4.803 -6.848 1.00 97.56 89 VAL A N 1
ATOM 702 C CA . VAL A 1 89 ? -8.282 4.175 -5.621 1.00 97.56 89 VAL A CA 1
ATOM 703 C C . VAL A 1 89 ? -9.736 4.563 -5.354 1.00 97.56 89 VAL A C 1
ATOM 705 O O . VAL A 1 89 ? -10.568 3.678 -5.162 1.00 97.56 89 VAL A O 1
ATOM 708 N N . SER A 1 90 ? -10.066 5.855 -5.427 1.00 97.81 90 SER A N 1
ATOM 709 C CA . SER A 1 90 ? -11.435 6.365 -5.267 1.00 97.81 90 SER A CA 1
ATOM 710 C C . SER A 1 90 ? -12.401 5.700 -6.240 1.00 97.81 90 SER A C 1
ATOM 712 O O . SER A 1 90 ? -13.434 5.176 -5.827 1.00 97.81 90 SER A O 1
ATOM 714 N N . ARG A 1 91 ? -12.022 5.599 -7.519 1.00 97.25 91 ARG A N 1
ATOM 715 C CA . ARG A 1 91 ? -12.838 4.926 -8.535 1.00 97.25 91 ARG A CA 1
ATOM 716 C C . ARG A 1 91 ? -13.078 3.452 -8.210 1.00 97.25 91 ARG A C 1
ATOM 718 O O . ARG A 1 91 ? -14.189 2.963 -8.389 1.00 97.25 91 ARG A O 1
ATOM 725 N N . GLU A 1 92 ? -12.056 2.724 -7.772 1.00 97.44 92 GLU A N 1
ATOM 726 C CA . GLU A 1 92 ? -12.200 1.306 -7.427 1.00 97.44 92 GLU A CA 1
ATOM 727 C C . GLU A 1 92 ? -13.094 1.103 -6.198 1.00 97.44 92 GLU A C 1
ATOM 729 O O . GLU A 1 92 ? -13.927 0.196 -6.200 1.00 97.44 92 GLU A O 1
ATOM 734 N N . ILE A 1 93 ? -12.970 1.965 -5.185 1.00 97.31 93 ILE A N 1
ATOM 735 C CA . ILE A 1 93 ? -13.838 1.961 -4.002 1.00 97.31 93 ILE A CA 1
ATOM 736 C C . ILE A 1 93 ? -15.288 2.277 -4.405 1.00 97.31 93 ILE A C 1
ATOM 738 O O . ILE A 1 93 ? -16.186 1.492 -4.089 1.00 97.31 93 ILE A O 1
ATOM 742 N N . GLU A 1 94 ? -15.505 3.353 -5.172 1.00 96.62 94 GLU A N 1
ATOM 743 C CA . GLU A 1 94 ? -16.816 3.769 -5.701 1.00 96.62 94 GLU A CA 1
ATOM 744 C C . GLU A 1 94 ? -17.461 2.638 -6.516 1.00 96.62 94 GLU A C 1
ATOM 746 O O . GLU A 1 94 ? -18.662 2.398 -6.410 1.00 96.62 94 GLU A O 1
ATOM 751 N N . ASN A 1 95 ? -16.681 1.890 -7.299 1.00 96.00 95 ASN A N 1
ATOM 752 C CA . ASN A 1 95 ? -17.204 0.821 -8.148 1.00 96.00 95 ASN A CA 1
ATOM 753 C C . ASN A 1 95 ? -17.484 -0.482 -7.389 1.00 96.00 95 ASN A C 1
ATOM 755 O O . ASN A 1 95 ? -18.478 -1.149 -7.676 1.00 96.00 95 ASN A O 1
ATOM 759 N N . LYS A 1 96 ? -16.620 -0.873 -6.444 1.00 97.25 96 LYS A N 1
ATOM 760 C CA . LYS A 1 96 ? -16.647 -2.221 -5.846 1.00 97.25 96 LYS A CA 1
ATOM 761 C C . LYS A 1 96 ? -17.355 -2.311 -4.503 1.00 97.25 96 LYS A C 1
ATOM 763 O O . LYS A 1 96 ? -17.766 -3.409 -4.130 1.00 97.25 96 LYS A O 1
ATOM 768 N N . LEU A 1 97 ? -17.490 -1.209 -3.768 1.00 96.69 97 LEU A N 1
ATOM 769 C CA . LEU A 1 97 ? -18.196 -1.218 -2.488 1.00 96.69 97 LEU A CA 1
ATOM 770 C C . LEU A 1 97 ? -19.665 -0.864 -2.659 1.00 96.69 97 LEU A C 1
ATOM 772 O O . LEU A 1 97 ? -20.028 -0.022 -3.474 1.00 96.69 97 LEU A O 1
ATOM 776 N N . ASP A 1 98 ? -20.528 -1.514 -1.887 1.00 95.31 98 ASP A N 1
ATOM 777 C CA . ASP A 1 98 ? -21.928 -1.114 -1.768 1.00 95.31 98 ASP A CA 1
ATOM 778 C C . ASP A 1 98 ? -22.089 0.038 -0.758 1.00 95.31 98 ASP A C 1
ATOM 780 O O . ASP A 1 98 ? -21.206 0.307 0.059 1.00 95.31 98 ASP A O 1
ATOM 784 N N . LEU A 1 99 ? -23.230 0.733 -0.831 1.00 95.25 99 LEU A N 1
ATOM 785 C CA . LEU A 1 99 ? -23.532 1.874 0.043 1.00 95.25 99 LEU A CA 1
ATOM 786 C C . LEU A 1 99 ? -23.533 1.490 1.525 1.00 95.25 99 LEU A C 1
ATOM 788 O O . LEU A 1 99 ? -23.077 2.268 2.351 1.00 95.25 99 LEU A O 1
ATOM 792 N N . ARG A 1 100 ? -24.003 0.283 1.859 1.00 95.50 100 ARG A N 1
ATOM 793 C CA . ARG A 1 100 ? -24.046 -0.197 3.243 1.00 95.50 100 ARG A CA 1
ATOM 794 C C . ARG A 1 100 ? -22.641 -0.324 3.826 1.00 95.50 100 ARG A C 1
ATOM 796 O O . ARG A 1 100 ? -22.394 0.170 4.915 1.00 95.50 100 ARG A O 1
ATOM 803 N N . THR A 1 101 ? -21.718 -0.929 3.083 1.00 97.75 101 THR A N 1
ATOM 804 C CA . THR A 1 101 ? -20.317 -1.074 3.489 1.00 97.75 101 THR A CA 1
ATOM 805 C C . THR A 1 101 ? -19.681 0.291 3.724 1.00 97.75 101 THR A C 1
ATOM 807 O O . THR A 1 101 ? -19.017 0.487 4.737 1.00 97.75 101 THR A O 1
ATOM 810 N N . LEU A 1 102 ? -19.897 1.236 2.803 1.00 97.75 102 LEU A N 1
ATOM 811 C CA . LEU A 1 102 ? -19.380 2.596 2.937 1.00 97.75 102 LEU A CA 1
ATOM 812 C C . LEU A 1 102 ? -19.969 3.313 4.159 1.00 97.75 102 LEU A C 1
ATOM 814 O O . LEU A 1 102 ? -19.222 3.949 4.893 1.00 97.75 102 LEU A O 1
ATOM 818 N N . GLN A 1 103 ? -21.272 3.170 4.410 1.00 97.44 103 GLN A N 1
ATOM 819 C CA . GLN A 1 103 ? -21.938 3.797 5.549 1.00 97.44 103 GLN A CA 1
ATOM 820 C C . GLN A 1 103 ? -21.471 3.210 6.888 1.00 97.44 103 GLN A C 1
ATOM 822 O O . GLN A 1 103 ? -21.165 3.965 7.803 1.00 97.44 103 GLN A O 1
ATOM 827 N N . ASP A 1 104 ? -21.355 1.882 6.991 1.00 97.81 104 ASP A N 1
ATOM 828 C CA . ASP A 1 104 ? -20.860 1.207 8.197 1.00 97.81 104 ASP A CA 1
ATOM 829 C C . ASP A 1 104 ? -19.431 1.665 8.541 1.00 97.81 104 ASP A C 1
ATOM 831 O O . ASP A 1 104 ? -19.101 1.902 9.705 1.00 97.81 104 ASP A O 1
ATOM 835 N N . VAL A 1 105 ? -18.573 1.797 7.521 1.00 98.19 105 VAL A N 1
ATOM 836 C CA . VAL A 1 105 ? -17.203 2.298 7.686 1.00 98.19 105 VAL A CA 1
ATOM 837 C C . VAL A 1 105 ? -17.214 3.776 8.061 1.00 98.19 105 VAL A C 1
ATOM 839 O O . VAL A 1 105 ? -16.508 4.154 8.991 1.00 98.19 105 VAL A O 1
ATOM 842 N N . LEU A 1 106 ? -18.033 4.600 7.401 1.00 98.25 106 LEU A N 1
ATOM 843 C CA . LEU A 1 106 ? -18.155 6.020 7.722 1.00 98.25 106 LEU A CA 1
ATOM 844 C C . LEU A 1 106 ? -18.557 6.224 9.188 1.00 98.25 106 LEU A C 1
ATOM 846 O O . LEU A 1 106 ? -17.881 6.954 9.903 1.00 98.25 106 LEU A O 1
ATOM 850 N N . THR A 1 107 ? -19.581 5.515 9.665 1.00 98.25 107 THR A N 1
ATOM 851 C CA . THR A 1 107 ? -20.040 5.606 11.058 1.00 98.25 107 THR A CA 1
ATOM 852 C C . THR A 1 107 ? -18.940 5.251 12.061 1.00 98.25 107 THR A C 1
ATOM 854 O O . THR A 1 107 ? -18.844 5.871 13.121 1.00 98.25 107 THR A O 1
ATOM 857 N N . TRP A 1 108 ? -18.080 4.276 11.749 1.00 98.31 108 TRP A N 1
ATOM 858 C CA . TRP A 1 108 ? -16.911 3.997 12.585 1.00 98.31 108 TRP A CA 1
ATOM 859 C C . TRP A 1 108 ? -15.904 5.150 12.567 1.00 98.31 108 TRP A C 1
ATOM 861 O O . TRP A 1 108 ? -15.449 5.576 13.631 1.00 98.31 108 TRP A O 1
ATOM 871 N N . LEU A 1 109 ? -15.566 5.652 11.379 1.00 98.19 109 LEU A N 1
ATOM 872 C CA . LEU A 1 109 ? -14.585 6.723 11.189 1.00 98.19 109 LEU A CA 1
ATOM 873 C C . LEU A 1 109 ? -15.028 8.051 11.819 1.00 98.19 109 LEU A C 1
ATOM 875 O O . LEU A 1 109 ? -14.190 8.812 12.290 1.00 98.19 109 LEU A O 1
ATOM 879 N N . GLU A 1 110 ? -16.332 8.311 11.886 1.00 98.19 110 GLU A N 1
ATOM 880 C CA . GLU A 1 110 ? -16.911 9.481 12.558 1.00 98.19 110 GLU A CA 1
ATOM 881 C C . GLU A 1 110 ? -16.937 9.351 14.087 1.00 98.19 110 GLU A C 1
ATOM 883 O O . GLU A 1 110 ? -17.130 10.341 14.793 1.00 98.19 110 GLU A O 1
ATOM 888 N N . SER A 1 111 ? -16.730 8.147 14.631 1.00 98.44 111 SER A N 1
ATOM 889 C CA . SER A 1 111 ? -16.685 7.961 16.080 1.00 98.44 111 SER A CA 1
ATOM 890 C C . SER A 1 111 ? -15.430 8.611 16.691 1.00 98.44 111 SER A C 1
ATOM 892 O O . SER A 1 111 ? -14.370 8.604 16.058 1.00 98.44 111 SER A O 1
ATOM 894 N N . PRO A 1 112 ? -15.477 9.080 17.957 1.00 98.38 112 PRO A N 1
ATOM 895 C CA . PRO A 1 112 ? -14.301 9.657 18.618 1.00 98.38 112 PRO A CA 1
ATOM 896 C C . PRO A 1 112 ? -13.082 8.724 18.626 1.00 98.38 112 PRO A C 1
ATOM 898 O O . PRO A 1 112 ? -11.944 9.167 18.489 1.00 98.38 112 PRO A O 1
ATOM 901 N N . LEU A 1 113 ? -13.316 7.413 18.763 1.00 98.38 113 LEU A N 1
ATOM 902 C CA . LEU A 1 113 ? -12.247 6.419 18.719 1.00 98.38 113 LEU A CA 1
ATOM 903 C C . LEU A 1 113 ? -11.709 6.221 17.295 1.00 98.38 113 LEU A C 1
ATOM 905 O O . LEU A 1 113 ? -10.499 6.104 17.133 1.00 98.38 113 LEU A O 1
ATOM 909 N N . GLY A 1 114 ? -12.579 6.211 16.281 1.00 97.88 114 GLY A N 1
ATOM 910 C CA . GLY A 1 114 ? -12.178 6.151 14.874 1.00 97.88 114 GLY A CA 1
ATOM 911 C C . GLY A 1 114 ? -11.264 7.315 14.500 1.00 97.88 114 GLY A C 1
ATOM 912 O O . GLY A 1 114 ? -10.151 7.086 14.043 1.00 97.88 114 GLY A O 1
ATOM 913 N N . GLN A 1 115 ? -11.668 8.546 14.824 1.00 98.19 115 GLN A N 1
ATOM 914 C CA . GLN A 1 115 ? -10.863 9.750 14.587 1.00 98.19 115 GLN A CA 1
ATOM 915 C C . GLN A 1 115 ? -9.518 9.716 15.326 1.00 98.19 115 GLN A C 1
ATOM 917 O O . GLN A 1 115 ? -8.481 10.039 14.746 1.00 98.19 115 GLN A O 1
ATOM 922 N N . LYS A 1 116 ? -9.508 9.278 16.595 1.00 98.25 116 LYS A N 1
ATOM 923 C CA . LYS A 1 116 ? -8.269 9.096 17.370 1.00 98.25 116 LYS A CA 1
ATOM 924 C C . LYS A 1 116 ? -7.324 8.103 16.691 1.00 98.25 116 LYS A C 1
ATOM 926 O O . LYS A 1 116 ? -6.122 8.351 16.633 1.00 98.25 116 LYS A O 1
ATOM 931 N N . ILE A 1 117 ? -7.851 6.981 16.203 1.00 97.44 117 ILE A N 1
ATOM 932 C CA . ILE A 1 117 ? -7.064 5.953 15.517 1.00 97.44 117 ILE A CA 1
ATOM 933 C C . ILE A 1 117 ? -6.522 6.484 14.193 1.00 97.44 117 ILE A C 1
ATOM 935 O O . ILE A 1 117 ? -5.325 6.339 13.969 1.00 97.44 117 ILE A O 1
ATOM 939 N N . THR A 1 118 ? -7.342 7.149 13.375 1.00 96.50 118 THR A N 1
ATOM 940 C CA . THR A 1 118 ? -6.889 7.772 12.123 1.00 96.50 118 THR A CA 1
ATOM 941 C C . THR A 1 118 ? -5.720 8.724 12.379 1.00 96.50 118 THR A C 1
ATOM 943 O O . THR A 1 118 ? -4.668 8.575 11.765 1.00 96.50 118 THR A O 1
ATOM 946 N N . ALA A 1 119 ? -5.836 9.62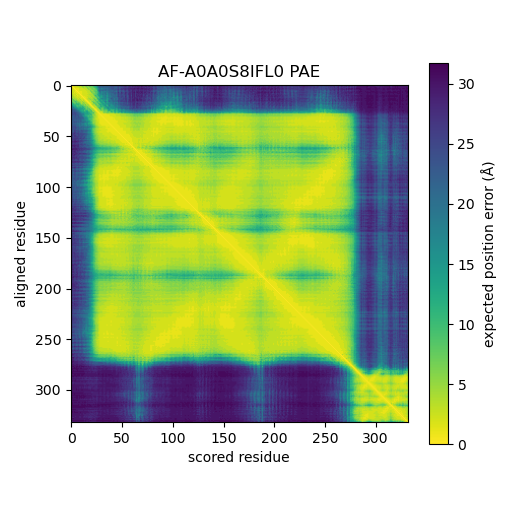7 13.358 1.00 95.56 119 ALA A N 1
ATOM 947 C CA . ALA A 1 119 ? -4.762 10.568 13.691 1.00 95.56 119 ALA A CA 1
ATOM 948 C C . ALA A 1 119 ? -3.467 9.862 14.154 1.00 95.56 119 ALA A C 1
ATOM 950 O O . ALA A 1 119 ? -2.346 10.276 13.835 1.00 95.56 119 ALA A O 1
ATOM 951 N N . ILE A 1 120 ? -3.598 8.764 14.906 1.00 94.81 120 ILE A N 1
ATOM 952 C CA . ILE A 1 120 ? -2.460 7.921 15.290 1.00 94.81 120 ILE A CA 1
ATOM 953 C C . ILE A 1 120 ? -1.840 7.262 14.050 1.00 94.81 120 ILE A C 1
ATOM 955 O O . ILE A 1 120 ? -0.620 7.258 13.911 1.00 94.81 120 ILE A O 1
ATOM 959 N N . GLU A 1 121 ? -2.634 6.705 13.144 1.00 93.31 121 GLU A N 1
ATOM 960 C CA . GLU A 1 121 ? -2.133 6.043 11.936 1.00 93.31 121 GLU A CA 1
ATOM 961 C C . GLU A 1 121 ? -1.436 7.031 10.991 1.00 93.31 121 GLU A C 1
ATOM 963 O O . GLU A 1 121 ? -0.337 6.744 10.516 1.00 93.31 121 GLU A O 1
ATOM 968 N N . GLU A 1 122 ? -1.996 8.224 10.791 1.00 90.88 122 GLU A N 1
ATOM 969 C CA . GLU A 1 122 ? -1.394 9.298 9.991 1.00 90.88 122 GLU A CA 1
ATOM 970 C C . GLU A 1 122 ? -0.042 9.740 10.561 1.00 90.88 122 GLU A C 1
ATOM 972 O O . GLU A 1 122 ? 0.961 9.750 9.845 1.00 90.88 122 GLU A O 1
ATOM 977 N N . SER A 1 123 ? 0.024 10.014 11.868 1.00 89.00 123 SER A N 1
ATOM 978 C CA . SER A 1 123 ? 1.273 10.429 12.527 1.00 89.00 123 SER A CA 1
ATOM 979 C C . SER A 1 123 ? 2.366 9.353 12.521 1.00 89.00 123 SER A C 1
ATOM 981 O O . SER A 1 123 ? 3.548 9.682 12.602 1.00 89.00 123 SER A O 1
ATOM 983 N N . ASN A 1 124 ? 2.002 8.072 12.395 1.00 87.00 124 ASN A N 1
ATOM 984 C CA . ASN A 1 124 ? 2.955 6.965 12.277 1.00 87.00 124 ASN A CA 1
ATOM 985 C C . ASN A 1 124 ? 3.264 6.572 10.816 1.00 87.00 124 ASN A C 1
ATOM 987 O O . ASN A 1 124 ? 4.062 5.660 10.600 1.00 87.00 124 ASN A O 1
ATOM 991 N N . SER A 1 125 ? 2.669 7.241 9.823 1.00 83.19 125 SER A N 1
ATOM 992 C CA . SER A 1 125 ? 2.847 6.942 8.391 1.00 83.19 125 SER A CA 1
ATOM 993 C C . SER A 1 125 ? 3.897 7.820 7.699 1.00 83.19 125 SER A C 1
ATOM 995 O O . SER A 1 125 ? 4.022 7.787 6.474 1.00 83.19 125 SER A O 1
ATOM 997 N N . THR A 1 126 ? 4.663 8.604 8.460 1.00 82.38 126 THR A N 1
ATOM 998 C CA . THR A 1 126 ? 5.721 9.470 7.927 1.00 82.38 126 THR A CA 1
ATOM 999 C C . THR A 1 126 ? 7.087 8.773 7.907 1.00 82.38 126 THR A C 1
ATOM 1001 O O . THR A 1 126 ? 7.324 7.831 8.673 1.00 82.38 126 THR A O 1
ATOM 1004 N N . PRO A 1 127 ? 8.037 9.219 7.065 1.00 77.06 127 PRO A N 1
ATOM 1005 C CA . PRO A 1 127 ? 9.412 8.727 7.114 1.00 77.06 127 PRO A CA 1
ATOM 1006 C C . PRO A 1 127 ? 10.083 8.893 8.487 1.00 77.06 127 PRO A C 1
ATOM 1008 O O . PRO A 1 127 ? 10.845 8.022 8.905 1.00 77.06 127 PRO A O 1
ATOM 1011 N N . GLU A 1 128 ? 9.781 9.968 9.217 1.00 80.19 128 GLU A N 1
ATOM 1012 C CA . GLU A 1 128 ? 10.341 10.260 10.542 1.00 80.19 128 GLU A CA 1
ATOM 1013 C C . GLU A 1 128 ? 9.895 9.227 11.587 1.00 80.19 128 GLU A C 1
ATOM 1015 O O . GLU A 1 128 ? 10.688 8.810 12.438 1.00 80.19 128 GLU A O 1
ATOM 1020 N N . ALA A 1 129 ? 8.655 8.735 11.482 1.00 81.81 129 ALA A N 1
ATOM 1021 C CA . ALA A 1 129 ? 8.122 7.699 12.364 1.00 81.81 129 ALA A CA 1
ATOM 1022 C C . ALA A 1 129 ? 8.908 6.374 12.278 1.00 81.81 129 ALA A C 1
ATOM 1024 O O . ALA A 1 129 ? 8.943 5.609 13.248 1.00 81.81 129 ALA A O 1
ATOM 1025 N N . LEU A 1 130 ? 9.621 6.114 11.170 1.00 77.38 130 LEU A N 1
ATOM 1026 C CA . LEU A 1 130 ? 10.474 4.927 11.036 1.00 77.38 130 LEU A CA 1
ATOM 1027 C C . LEU A 1 130 ? 11.603 4.891 12.070 1.00 77.38 130 LEU A C 1
ATOM 1029 O O . LEU A 1 130 ? 12.003 3.805 12.500 1.00 77.38 130 LEU A O 1
ATOM 1033 N N . GLN A 1 131 ? 12.132 6.050 12.467 1.00 83.00 131 GLN A N 1
ATOM 1034 C CA . GLN A 1 131 ? 13.183 6.114 13.479 1.00 83.00 131 GLN A CA 1
ATOM 1035 C C . GLN A 1 131 ? 12.623 5.772 14.865 1.00 83.00 131 GLN A C 1
ATOM 1037 O O . GLN A 1 131 ? 13.170 4.907 15.553 1.00 83.00 131 GLN A O 1
ATOM 1042 N N . GLY A 1 132 ? 11.471 6.345 15.222 1.00 86.69 132 GLY A N 1
ATOM 1043 C CA . GLY A 1 132 ? 10.790 6.032 16.479 1.00 86.69 132 GLY A CA 1
ATOM 1044 C C . GLY A 1 132 ? 10.397 4.553 16.595 1.00 86.69 132 GLY A C 1
ATOM 1045 O O . GLY A 1 132 ? 10.499 3.968 17.675 1.00 86.69 132 GLY A O 1
ATOM 1046 N N . MET A 1 133 ? 10.032 3.904 15.484 1.00 87.31 133 MET A N 1
ATOM 1047 C CA . MET A 1 133 ? 9.753 2.464 15.468 1.00 87.31 133 MET A CA 1
ATOM 1048 C C . MET A 1 133 ? 10.993 1.619 15.815 1.00 87.31 133 MET A C 1
ATOM 1050 O O . MET A 1 133 ? 10.874 0.618 16.525 1.00 87.31 133 MET A O 1
ATOM 1054 N N . LYS A 1 134 ? 12.194 2.007 15.358 1.00 86.56 134 LYS A N 1
ATOM 1055 C CA . LYS A 1 134 ? 13.444 1.289 15.683 1.00 86.56 134 LYS A CA 1
ATOM 1056 C C . LYS A 1 134 ? 13.783 1.384 17.169 1.00 86.56 134 LYS A C 1
ATOM 1058 O O . LYS A 1 134 ? 14.162 0.384 17.779 1.00 86.56 134 LYS A O 1
ATOM 1063 N N . GLU A 1 135 ? 13.626 2.568 17.750 1.00 88.44 135 GLU A N 1
ATOM 1064 C CA . GLU A 1 135 ? 13.853 2.806 19.179 1.00 88.44 135 GLU A CA 1
ATOM 1065 C C . GLU A 1 135 ? 12.859 2.015 20.034 1.00 88.44 135 GLU A C 1
ATOM 1067 O O . GLU A 1 135 ? 13.243 1.314 20.974 1.00 88.44 135 GLU A O 1
ATOM 1072 N N . PHE A 1 136 ? 11.586 2.025 19.639 1.00 90.62 136 PHE A N 1
ATOM 1073 C CA . PHE A 1 136 ? 10.546 1.234 20.285 1.00 90.62 136 PHE A CA 1
ATOM 1074 C C . PHE A 1 136 ? 10.814 -0.277 20.204 1.00 90.62 136 PHE A C 1
ATOM 1076 O O . PHE A 1 136 ? 10.644 -0.996 21.191 1.00 90.62 136 PHE A O 1
ATOM 1083 N N . ALA A 1 137 ? 11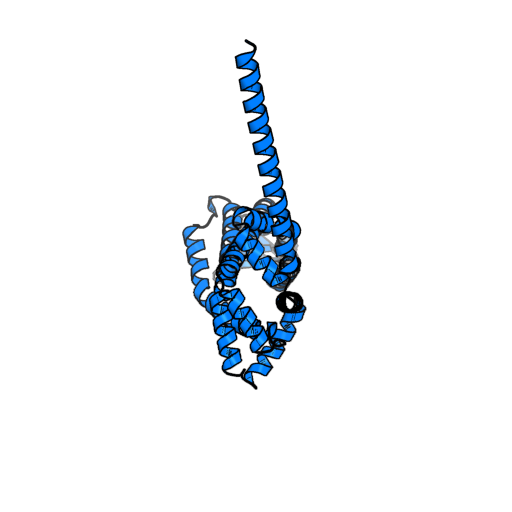.304 -0.770 19.063 1.00 89.44 137 ALA A N 1
ATOM 1084 C CA . ALA A 1 137 ? 11.680 -2.173 18.908 1.00 89.44 137 ALA A CA 1
ATOM 1085 C C . ALA A 1 137 ? 12.796 -2.593 19.880 1.00 89.44 137 ALA A C 1
ATOM 1087 O O . ALA A 1 137 ? 12.779 -3.713 20.395 1.00 89.44 137 ALA A O 1
ATOM 1088 N N . ALA A 1 138 ? 13.756 -1.705 20.160 1.00 88.88 138 ALA A N 1
ATOM 1089 C CA . ALA A 1 138 ? 14.800 -1.956 21.150 1.00 88.88 138 ALA A CA 1
ATOM 1090 C C . ALA A 1 138 ? 14.241 -1.994 22.583 1.00 88.88 138 ALA A C 1
ATOM 1092 O O . ALA A 1 138 ? 14.655 -2.845 23.373 1.00 88.88 138 ALA A O 1
ATOM 1093 N N . LEU A 1 139 ? 13.274 -1.126 22.903 1.00 88.88 139 LEU A N 1
ATOM 1094 C CA . LEU A 1 139 ? 12.589 -1.122 24.199 1.00 88.88 139 LEU A CA 1
ATOM 1095 C C . LEU A 1 139 ? 11.800 -2.418 24.428 1.00 88.88 139 LEU A C 1
ATOM 1097 O O . LEU A 1 139 ? 11.931 -3.033 25.485 1.00 88.88 139 LEU A O 1
ATOM 1101 N N . MET A 1 140 ? 11.052 -2.889 23.427 1.00 88.56 140 MET A N 1
ATOM 1102 C CA . MET A 1 140 ? 10.258 -4.120 23.542 1.00 88.56 140 MET A CA 1
ATOM 1103 C C . MET A 1 140 ? 11.093 -5.383 23.781 1.00 88.56 140 MET A C 1
ATOM 1105 O O . MET A 1 140 ? 10.602 -6.332 24.385 1.00 88.56 140 MET A O 1
ATOM 1109 N N . LYS A 1 141 ? 12.360 -5.414 23.343 1.00 86.81 141 LYS A N 1
ATOM 1110 C CA . LYS A 1 141 ? 13.270 -6.528 23.667 1.00 86.81 141 LYS A CA 1
ATOM 1111 C C . LYS A 1 141 ? 13.579 -6.608 25.163 1.00 86.81 141 LYS A C 1
ATOM 1113 O O . LYS A 1 141 ? 13.827 -7.699 25.664 1.00 86.81 141 LYS A O 1
ATOM 1118 N N . LYS A 1 142 ? 13.591 -5.466 25.857 1.00 90.38 142 LYS A N 1
ATOM 1119 C CA . LYS A 1 142 ? 13.846 -5.376 27.303 1.00 90.38 142 LYS A CA 1
ATOM 1120 C C . LYS A 1 142 ? 12.565 -5.551 28.112 1.00 90.38 142 LYS A C 1
ATOM 1122 O O . LYS A 1 142 ? 12.587 -6.200 29.151 1.00 90.38 142 LYS A O 1
ATOM 1127 N N . THR A 1 143 ? 11.463 -5.010 27.603 1.00 90.31 143 THR A N 1
ATOM 1128 C CA . THR A 1 143 ? 10.156 -5.033 28.259 1.00 90.31 143 THR A CA 1
ATOM 1129 C C . THR A 1 143 ? 9.121 -5.615 27.299 1.00 90.31 143 THR A C 1
ATOM 1131 O O . THR A 1 143 ? 8.504 -4.864 26.536 1.00 90.31 143 THR A O 1
ATOM 1134 N N . PRO A 1 144 ? 8.934 -6.948 27.294 1.00 89.31 144 PRO A N 1
ATOM 1135 C CA . PRO A 1 144 ? 7.947 -7.587 26.437 1.00 89.31 144 PRO A CA 1
ATOM 1136 C C . PRO A 1 144 ? 6.530 -7.064 26.722 1.00 89.31 144 PRO A C 1
ATOM 1138 O O . PRO A 1 144 ? 6.184 -6.829 27.885 1.00 89.31 144 PRO A O 1
ATOM 1141 N N . PRO A 1 145 ? 5.684 -6.901 25.691 1.00 90.94 145 PRO A N 1
ATOM 1142 C CA . PRO A 1 145 ? 4.322 -6.427 25.877 1.00 90.94 145 PRO A CA 1
ATOM 1143 C C . PRO A 1 145 ? 3.488 -7.438 26.685 1.00 90.94 145 PRO A C 1
ATOM 1145 O O . PRO A 1 145 ? 3.665 -8.651 26.525 1.00 90.94 145 PRO A O 1
ATOM 1148 N N . PRO A 1 146 ? 2.523 -6.973 27.502 1.00 95.00 146 PRO A N 1
ATOM 1149 C CA . PRO A 1 146 ? 1.613 -7.858 28.220 1.00 95.00 146 PRO A CA 1
ATOM 1150 C C . PRO A 1 146 ? 0.901 -8.846 27.286 1.00 95.00 146 PRO A C 1
ATOM 1152 O O . PRO A 1 146 ? 0.632 -8.547 26.116 1.00 95.00 146 PRO A O 1
ATOM 1155 N N . LYS A 1 147 ? 0.533 -10.021 27.815 1.00 96.25 147 LYS A N 1
ATOM 1156 C CA . LYS A 1 147 ? -0.142 -11.078 27.040 1.00 96.25 147 LYS A CA 1
ATOM 1157 C C . LYS A 1 147 ? -1.404 -10.562 26.338 1.00 96.25 147 LYS A C 1
ATOM 1159 O O . LYS A 1 147 ? -1.570 -10.799 25.147 1.00 96.25 147 LYS A O 1
ATOM 1164 N N . ARG A 1 148 ? -2.237 -9.783 27.043 1.00 97.69 148 ARG A N 1
ATOM 1165 C CA . ARG A 1 148 ? -3.472 -9.200 26.489 1.00 97.69 148 ARG A CA 1
ATOM 1166 C C . ARG A 1 148 ? -3.199 -8.323 25.265 1.00 97.69 148 ARG A C 1
ATOM 1168 O O . ARG A 1 148 ? -3.796 -8.549 24.214 1.00 97.69 148 ARG A O 1
ATOM 1175 N N . ARG A 1 149 ? -2.248 -7.388 25.360 1.00 97.75 149 ARG A N 1
ATOM 1176 C CA . ARG A 1 149 ? -1.823 -6.548 24.228 1.00 97.75 149 ARG A CA 1
ATOM 1177 C C . ARG A 1 149 ? -1.297 -7.388 23.062 1.00 97.75 149 ARG A C 1
ATOM 1179 O O . ARG A 1 149 ? -1.638 -7.120 21.913 1.00 97.75 149 ARG A O 1
ATOM 1186 N N . SER A 1 150 ? -0.513 -8.424 23.353 1.00 97.19 150 SER A N 1
ATOM 1187 C CA . SER A 1 150 ? 0.021 -9.334 22.332 1.00 97.19 150 SER A CA 1
ATOM 1188 C C . SER A 1 150 ? -1.074 -10.097 21.585 1.00 97.19 150 SER A C 1
ATOM 1190 O O . SER A 1 150 ? -0.999 -10.250 20.365 1.00 97.19 150 SER A O 1
ATOM 1192 N N . ASP A 1 151 ? -2.107 -10.553 22.291 1.00 98.19 151 ASP A N 1
ATOM 1193 C CA . ASP A 1 151 ? -3.236 -11.260 21.686 1.00 98.19 151 ASP A CA 1
ATOM 1194 C C . ASP A 1 151 ? -4.093 -10.322 20.819 1.00 98.19 151 ASP A C 1
ATOM 1196 O O . ASP A 1 151 ? -4.527 -10.719 19.734 1.00 98.19 151 ASP A O 1
ATOM 1200 N N . LEU A 1 152 ? -4.267 -9.060 21.232 1.00 98.56 152 LEU A N 1
ATOM 1201 C CA . LEU A 1 152 ? -4.929 -8.036 20.417 1.00 98.56 152 LEU A CA 1
ATOM 1202 C C . LEU A 1 152 ? -4.166 -7.749 19.119 1.00 98.56 152 LEU A C 1
ATOM 1204 O O . LEU A 1 152 ? -4.777 -7.773 18.054 1.00 98.56 152 LEU A O 1
ATOM 1208 N N . VAL A 1 153 ? -2.840 -7.569 19.170 1.00 97.94 153 VAL A N 1
ATOM 1209 C CA . VAL A 1 153 ? -2.022 -7.357 17.958 1.00 97.94 153 VAL A CA 1
ATOM 1210 C C . VAL A 1 153 ? -2.112 -8.553 17.007 1.00 97.94 153 VAL A C 1
ATOM 1212 O O . VAL A 1 153 ? -2.281 -8.378 15.802 1.00 97.94 153 VAL A O 1
ATOM 1215 N N . LYS A 1 154 ? -2.060 -9.786 17.525 1.00 97.31 154 LYS A N 1
ATOM 1216 C CA . LYS A 1 154 ? -2.209 -10.993 16.692 1.00 97.31 154 LYS A CA 1
ATOM 1217 C C . LYS A 1 154 ? -3.574 -11.060 16.008 1.00 97.31 154 LYS A C 1
ATOM 1219 O O . LYS A 1 154 ? -3.649 -11.446 14.842 1.00 97.31 154 LYS A O 1
ATOM 1224 N N . ARG A 1 155 ? -4.651 -10.721 16.724 1.00 98.00 155 ARG A N 1
ATOM 1225 C CA . ARG A 1 155 ? -6.006 -10.672 16.155 1.00 98.00 155 ARG A CA 1
ATOM 1226 C C . ARG A 1 155 ? -6.133 -9.576 15.107 1.00 98.00 155 ARG A C 1
ATOM 1228 O O . ARG A 1 155 ? -6.619 -9.861 14.016 1.00 98.00 155 ARG A O 1
ATOM 1235 N N . PHE A 1 156 ? -5.627 -8.381 15.406 1.00 97.81 156 PHE A N 1
ATOM 1236 C CA . PHE A 1 156 ? -5.589 -7.264 14.470 1.00 97.81 156 PHE A CA 1
ATOM 1237 C C . PHE A 1 156 ? -4.899 -7.664 13.164 1.00 97.81 156 PHE A C 1
ATOM 1239 O O . PHE A 1 156 ? -5.529 -7.635 12.113 1.00 97.81 156 PHE A O 1
ATOM 1246 N N . ASN A 1 157 ? -3.662 -8.166 13.237 1.00 96.69 157 ASN A N 1
ATOM 1247 C CA . ASN A 1 157 ? -2.896 -8.553 12.050 1.00 96.69 157 ASN A CA 1
ATOM 1248 C C . ASN A 1 157 ? -3.553 -9.690 11.266 1.00 96.69 157 ASN A C 1
ATOM 1250 O O . ASN A 1 157 ? -3.434 -9.742 10.049 1.00 96.69 157 ASN A O 1
ATOM 1254 N N . ARG A 1 158 ? -4.280 -10.594 11.927 1.00 95.94 158 ARG A N 1
ATOM 1255 C CA . ARG A 1 158 ? -5.061 -11.626 11.231 1.00 95.94 158 ARG A CA 1
ATOM 1256 C C . ARG A 1 158 ? -6.253 -11.037 10.474 1.00 95.94 158 ARG A C 1
ATOM 1258 O O . ARG A 1 158 ? -6.625 -11.559 9.423 1.00 95.94 158 ARG A O 1
ATOM 1265 N N . ALA A 1 159 ? -6.879 -10.000 11.025 1.00 95.06 159 ALA A N 1
ATOM 1266 C CA . ALA A 1 159 ? -8.023 -9.333 10.419 1.00 95.06 159 ALA A CA 1
ATOM 1267 C C . ALA A 1 159 ? -7.611 -8.438 9.240 1.00 95.06 159 ALA A C 1
ATOM 1269 O O . ALA A 1 159 ? -8.284 -8.464 8.210 1.00 95.06 159 ALA A O 1
ATOM 1270 N N . THR A 1 160 ? -6.502 -7.705 9.373 1.00 93.25 160 THR A N 1
ATOM 1271 C CA . THR A 1 160 ? -6.022 -6.726 8.382 1.00 93.25 160 THR A CA 1
ATOM 1272 C C . THR A 1 160 ? -4.988 -7.290 7.405 1.00 93.25 160 THR A C 1
ATOM 1274 O O . THR A 1 160 ? -4.821 -6.753 6.317 1.00 93.25 160 THR A O 1
ATOM 1277 N N . LYS A 1 161 ? -4.341 -8.418 7.722 1.00 94.75 161 LYS A N 1
ATOM 1278 C CA . LYS A 1 161 ? -3.379 -9.112 6.842 1.00 94.75 161 LYS A CA 1
ATOM 1279 C C . LYS A 1 161 ? -2.262 -8.215 6.270 1.00 94.75 161 LYS A C 1
ATOM 1281 O O . LYS A 1 161 ? -1.953 -8.290 5.077 1.00 94.75 161 LYS A O 1
ATOM 1286 N N . PRO A 1 162 ? -1.649 -7.329 7.079 1.00 90.69 162 PRO A N 1
ATOM 1287 C CA . PRO A 1 162 ? -0.698 -6.337 6.579 1.00 90.69 162 PRO A CA 1
ATOM 1288 C C . PRO A 1 162 ? 0.512 -6.990 5.901 1.00 90.69 162 PRO A C 1
ATOM 1290 O O . PRO A 1 162 ? 0.979 -6.502 4.874 1.00 90.69 162 PRO A O 1
ATOM 1293 N N . ALA A 1 163 ? 0.984 -8.126 6.423 1.00 92.12 163 ALA A N 1
ATOM 1294 C CA . ALA A 1 163 ? 2.136 -8.830 5.879 1.00 92.12 163 ALA A CA 1
ATOM 1295 C C . ALA A 1 163 ? 1.861 -9.374 4.473 1.00 92.12 163 ALA A C 1
ATOM 1297 O O . ALA A 1 163 ? 2.669 -9.168 3.566 1.00 92.12 163 ALA A O 1
ATOM 1298 N N . GLU A 1 164 ? 0.707 -10.017 4.269 1.00 93.31 164 GLU A N 1
ATOM 1299 C CA . GLU A 1 164 ? 0.312 -10.519 2.955 1.00 93.31 164 GLU A CA 1
ATOM 1300 C C . GLU A 1 164 ? 0.212 -9.380 1.935 1.00 93.31 164 GLU A C 1
ATOM 1302 O O . GLU A 1 164 ? 0.721 -9.501 0.822 1.00 93.31 164 GLU A O 1
ATOM 1307 N N . TRP A 1 165 ? -0.378 -8.246 2.318 1.00 91.06 165 TRP A N 1
ATOM 1308 C CA . TRP A 1 165 ? -0.535 -7.103 1.421 1.00 91.06 165 TRP A CA 1
ATOM 1309 C C . TRP A 1 165 ? 0.778 -6.408 1.068 1.00 91.06 165 TRP A C 1
ATOM 1311 O O . TRP A 1 165 ? 0.981 -6.063 -0.098 1.00 91.06 165 TRP A O 1
ATOM 1321 N N . ILE A 1 166 ? 1.691 -6.255 2.032 1.00 89.38 166 ILE A N 1
ATOM 1322 C CA . ILE A 1 166 ? 3.044 -5.737 1.786 1.00 89.38 166 ILE A CA 1
ATOM 1323 C C . ILE A 1 166 ? 3.752 -6.601 0.737 1.00 89.38 166 ILE A C 1
ATOM 1325 O O . ILE A 1 166 ? 4.284 -6.074 -0.243 1.00 89.38 166 ILE A O 1
ATOM 1329 N N . VAL A 1 167 ? 3.711 -7.927 0.901 1.00 93.50 167 VAL A N 1
ATOM 1330 C CA . VAL A 1 167 ? 4.335 -8.864 -0.042 1.00 93.50 167 VAL A CA 1
ATOM 1331 C C . VAL A 1 167 ? 3.673 -8.783 -1.414 1.00 93.50 167 VAL A C 1
ATOM 1333 O O . VAL A 1 167 ? 4.372 -8.695 -2.422 1.00 93.50 167 VAL A O 1
ATOM 1336 N N . GLU A 1 168 ? 2.342 -8.769 -1.475 1.00 92.88 168 GLU A N 1
ATOM 1337 C CA . GLU A 1 168 ? 1.607 -8.695 -2.738 1.00 92.88 168 GLU A CA 1
ATOM 1338 C C . GLU A 1 168 ? 1.923 -7.421 -3.522 1.00 92.88 168 GLU A C 1
ATOM 1340 O O . GLU A 1 168 ? 2.182 -7.503 -4.724 1.00 92.88 168 GLU A O 1
ATOM 1345 N N . ILE A 1 169 ? 1.955 -6.259 -2.862 1.00 90.06 169 ILE A N 1
ATOM 1346 C CA . ILE A 1 169 ? 2.323 -4.982 -3.489 1.00 90.06 169 ILE A CA 1
ATOM 1347 C C . ILE A 1 169 ? 3.779 -5.021 -3.956 1.00 90.06 169 ILE A C 1
ATOM 1349 O O . ILE A 1 169 ? 4.063 -4.643 -5.096 1.00 90.06 169 ILE A O 1
ATOM 1353 N N . GLN A 1 170 ? 4.697 -5.518 -3.124 1.00 88.19 170 GLN A N 1
ATOM 1354 C CA . GLN A 1 170 ? 6.119 -5.580 -3.451 1.00 88.19 170 GLN A CA 1
ATOM 1355 C C . GLN A 1 170 ? 6.392 -6.495 -4.654 1.00 88.19 170 GLN A C 1
ATOM 1357 O O . GLN A 1 170 ? 7.007 -6.060 -5.629 1.00 88.19 170 GLN A O 1
ATOM 1362 N N . MET A 1 171 ? 5.909 -7.741 -4.625 1.00 90.19 171 MET A N 1
ATOM 1363 C CA . MET A 1 171 ? 6.116 -8.713 -5.706 1.00 90.19 171 MET A CA 1
ATOM 1364 C C . MET A 1 171 ? 5.460 -8.246 -7.006 1.00 90.19 171 MET A C 1
ATOM 1366 O O . MET A 1 171 ? 6.071 -8.307 -8.074 1.00 90.19 171 MET A O 1
ATOM 1370 N N . SER A 1 172 ? 4.242 -7.708 -6.909 1.00 89.81 172 SER A N 1
ATOM 1371 C CA . SER A 1 172 ? 3.517 -7.122 -8.037 1.00 89.81 172 SER A CA 1
ATOM 1372 C C . SER A 1 172 ? 4.274 -5.977 -8.700 1.00 89.81 172 SER A C 1
ATOM 1374 O O . SER A 1 172 ? 4.355 -5.918 -9.926 1.00 89.81 172 SER A O 1
ATOM 1376 N N . SER A 1 173 ? 4.830 -5.074 -7.896 1.00 87.88 173 SER A N 1
ATOM 1377 C CA . SER A 1 173 ? 5.560 -3.901 -8.380 1.00 87.88 173 SER A CA 1
ATOM 1378 C C . SER A 1 173 ? 6.869 -4.302 -9.058 1.00 87.88 173 SER A C 1
ATOM 1380 O O . SER A 1 173 ? 7.168 -3.818 -10.151 1.00 87.88 173 SER A O 1
ATOM 1382 N N . ILE A 1 174 ? 7.613 -5.248 -8.468 1.00 87.06 174 ILE A N 1
ATOM 1383 C CA . ILE A 1 174 ? 8.833 -5.807 -9.072 1.00 87.06 174 ILE A CA 1
ATOM 1384 C C . ILE A 1 174 ? 8.491 -6.483 -10.403 1.00 87.06 174 ILE A C 1
ATOM 1386 O O . ILE A 1 174 ? 9.120 -6.190 -11.417 1.00 87.06 174 ILE A O 1
ATOM 1390 N N . LEU A 1 175 ? 7.459 -7.331 -10.435 1.00 88.88 175 LEU A N 1
ATOM 1391 C CA . LEU A 1 175 ? 7.042 -8.012 -11.658 1.00 88.88 175 LEU A CA 1
ATOM 1392 C C . LEU A 1 175 ? 6.619 -7.028 -12.751 1.00 88.88 175 LEU A C 1
ATOM 1394 O O . LEU A 1 175 ? 7.026 -7.196 -13.902 1.00 88.88 175 LEU A O 1
ATOM 1398 N N . ALA A 1 176 ? 5.831 -6.009 -12.406 1.00 88.69 176 ALA A N 1
ATOM 1399 C CA . ALA A 1 176 ? 5.403 -4.967 -13.332 1.00 88.69 176 ALA A CA 1
ATOM 1400 C C . ALA A 1 176 ? 6.607 -4.223 -13.926 1.00 88.69 176 ALA A C 1
ATOM 1402 O O . ALA A 1 176 ? 6.724 -4.118 -15.148 1.00 88.69 176 ALA A O 1
ATOM 1403 N N . LEU A 1 177 ? 7.538 -3.780 -13.077 1.00 84.25 177 LEU A N 1
ATOM 1404 C CA . LEU A 1 177 ? 8.740 -3.072 -13.508 1.00 84.25 177 LEU A CA 1
ATOM 1405 C C . LEU A 1 177 ? 9.625 -3.949 -14.403 1.00 84.25 177 LEU A C 1
ATOM 1407 O O . LEU A 1 177 ? 9.987 -3.534 -15.503 1.00 84.25 177 LEU A O 1
ATOM 1411 N N . THR A 1 178 ? 9.945 -5.173 -13.973 1.00 83.69 178 THR A N 1
ATOM 1412 C CA . THR A 1 178 ? 10.801 -6.086 -14.743 1.00 83.69 178 THR A CA 1
ATOM 1413 C C . THR A 1 178 ? 10.150 -6.491 -16.063 1.00 83.69 178 THR A C 1
ATOM 1415 O O . THR A 1 178 ? 10.831 -6.547 -17.083 1.00 83.69 178 THR A O 1
ATOM 1418 N N . THR A 1 179 ? 8.835 -6.726 -16.083 1.00 86.06 179 THR A N 1
ATOM 1419 C CA . THR A 1 179 ? 8.103 -7.044 -17.319 1.00 86.06 179 THR A CA 1
ATOM 1420 C C . THR A 1 179 ? 8.141 -5.874 -18.293 1.00 86.06 179 THR A C 1
ATOM 1422 O O . THR A 1 179 ? 8.420 -6.076 -19.475 1.00 86.06 179 THR A O 1
ATOM 1425 N N . ALA A 1 180 ? 7.903 -4.654 -17.809 1.00 83.75 180 ALA A N 1
ATOM 1426 C CA . ALA A 1 180 ? 7.941 -3.463 -18.643 1.00 83.75 180 ALA A CA 1
ATOM 1427 C C . ALA A 1 180 ? 9.353 -3.215 -19.201 1.00 83.75 180 ALA A C 1
ATOM 1429 O O . ALA A 1 180 ? 9.497 -3.048 -20.410 1.00 83.75 180 ALA A O 1
ATOM 1430 N N . LEU A 1 181 ? 10.400 -3.314 -18.375 1.00 79.19 181 LEU A N 1
ATOM 1431 C CA . LEU A 1 181 ? 11.793 -3.233 -18.836 1.00 79.19 181 LEU A CA 1
ATOM 1432 C C . LEU A 1 181 ? 12.129 -4.316 -19.869 1.00 79.19 181 LEU A C 1
ATOM 1434 O O . LEU A 1 181 ? 12.711 -4.011 -20.905 1.00 79.19 181 LEU A O 1
ATOM 1438 N N . ASN A 1 182 ? 11.719 -5.564 -19.634 1.00 83.75 182 ASN A N 1
ATOM 1439 C CA . ASN A 1 182 ? 11.945 -6.662 -20.572 1.00 83.75 182 ASN A CA 1
ATOM 1440 C C . ASN A 1 182 ? 11.237 -6.424 -21.914 1.00 83.75 182 ASN A C 1
ATOM 1442 O O . ASN A 1 182 ? 11.810 -6.667 -22.971 1.00 83.75 182 ASN A O 1
ATOM 1446 N N . SER A 1 183 ? 10.001 -5.917 -21.887 1.00 83.44 183 SER A N 1
ATOM 1447 C CA . SER A 1 183 ? 9.236 -5.611 -23.105 1.00 83.44 183 SER A CA 1
ATOM 1448 C C . SER A 1 183 ? 9.882 -4.516 -23.959 1.00 83.44 183 SER A C 1
ATOM 1450 O O . SER A 1 183 ? 9.738 -4.510 -25.182 1.00 83.44 183 SER A O 1
ATOM 1452 N N . SER A 1 184 ? 10.642 -3.638 -23.314 1.00 76.25 184 SER A N 1
ATOM 1453 C CA . SER A 1 184 ? 11.334 -2.524 -23.939 1.00 76.25 184 SER A CA 1
ATOM 1454 C C . SER A 1 184 ? 12.647 -2.901 -24.628 1.00 76.25 184 SER A C 1
ATOM 1456 O O . SER A 1 184 ? 13.179 -2.114 -25.408 1.00 76.25 184 SER A O 1
ATOM 1458 N N . LEU A 1 185 ? 13.185 -4.093 -24.362 1.00 74.94 185 LEU A N 1
ATOM 1459 C CA . LEU A 1 185 ? 14.397 -4.579 -25.018 1.00 74.94 185 LEU A CA 1
ATOM 1460 C C . LEU A 1 185 ? 14.112 -5.028 -26.467 1.00 74.94 185 LEU A C 1
ATOM 1462 O O . LEU A 1 185 ? 12.981 -5.440 -26.774 1.00 74.94 185 LEU A O 1
ATOM 1466 N N . PRO A 1 186 ? 15.131 -5.014 -27.357 1.00 78.19 186 PRO A N 1
ATOM 1467 C CA . PRO A 1 186 ? 15.066 -5.696 -28.651 1.00 78.19 186 PRO A CA 1
ATOM 1468 C C . PRO A 1 186 ? 14.625 -7.149 -28.479 1.00 78.19 186 PRO A C 1
ATOM 1470 O O . PRO A 1 186 ? 14.984 -7.774 -27.479 1.00 78.19 186 PRO A O 1
ATOM 1473 N N . LYS A 1 187 ? 13.852 -7.684 -29.433 1.00 83.31 187 LYS A N 1
ATOM 1474 C CA . LYS A 1 187 ? 13.188 -8.995 -29.315 1.00 83.31 187 LYS A CA 1
ATOM 1475 C C . LYS A 1 187 ? 14.174 -10.112 -28.959 1.00 83.31 187 LYS A C 1
ATOM 1477 O O . LYS A 1 187 ? 13.839 -10.981 -28.164 1.00 83.31 187 LYS A O 1
ATOM 1482 N N . GLU A 1 188 ? 15.389 -10.029 -29.484 1.00 83.50 188 GLU A N 1
ATOM 1483 C CA . GLU A 1 188 ? 16.481 -10.992 -29.330 1.00 83.50 188 GLU A CA 1
ATOM 1484 C C . GLU A 1 188 ? 17.090 -10.976 -27.918 1.00 83.50 188 GLU A C 1
ATOM 1486 O O . GLU A 1 188 ? 17.683 -11.959 -27.491 1.00 83.50 188 GLU A O 1
ATOM 1491 N N . LYS A 1 189 ? 16.940 -9.866 -27.182 1.00 78.94 189 LYS A N 1
ATOM 1492 C CA . LYS A 1 189 ? 17.454 -9.682 -25.813 1.00 78.94 189 LYS A CA 1
ATOM 1493 C C . LYS A 1 189 ? 16.380 -9.846 -24.736 1.00 78.94 189 LYS A C 1
ATOM 1495 O O . LYS A 1 189 ? 16.674 -9.675 -23.554 1.00 78.94 189 LYS A O 1
ATOM 1500 N N . ARG A 1 190 ? 15.132 -10.136 -25.116 1.00 85.19 190 ARG A N 1
ATOM 1501 C CA . ARG A 1 190 ? 14.041 -10.327 -24.152 1.00 85.19 190 ARG A CA 1
ATOM 1502 C C . ARG A 1 190 ? 14.211 -11.662 -23.438 1.00 85.19 190 ARG A C 1
ATOM 1504 O O . ARG A 1 190 ? 14.302 -12.707 -24.072 1.00 85.19 190 ARG A O 1
ATOM 1511 N N . GLY A 1 191 ? 14.191 -11.627 -22.113 1.00 87.69 191 GLY A N 1
ATOM 1512 C CA . GLY A 1 191 ? 14.114 -12.817 -21.278 1.00 87.69 191 GLY A CA 1
ATOM 1513 C C . GLY A 1 191 ? 12.725 -13.457 -21.305 1.00 87.69 191 GLY A C 1
ATOM 1514 O O . GLY A 1 191 ? 11.716 -12.813 -21.621 1.00 87.69 191 GLY A O 1
ATOM 1515 N N . ASN A 1 192 ? 12.666 -14.731 -20.918 1.00 91.94 192 ASN A N 1
ATOM 1516 C CA . ASN A 1 192 ? 11.417 -15.468 -20.777 1.00 91.94 192 ASN A CA 1
ATOM 1517 C C . ASN A 1 192 ? 10.615 -14.948 -19.566 1.00 91.94 192 ASN A C 1
ATOM 1519 O O . ASN A 1 192 ? 11.078 -14.979 -18.424 1.00 91.94 192 ASN A O 1
ATOM 1523 N N . LEU A 1 193 ? 9.380 -14.494 -19.802 1.00 89.12 193 LEU A N 1
ATOM 1524 C CA . LEU A 1 193 ? 8.514 -13.953 -18.748 1.00 89.12 193 LEU A CA 1
ATOM 1525 C C . LEU A 1 193 ? 8.157 -14.984 -17.666 1.00 89.12 193 LEU A C 1
ATOM 1527 O O . LEU A 1 193 ? 7.999 -14.608 -16.504 1.00 89.12 193 LEU A O 1
ATOM 1531 N N . ALA A 1 194 ? 8.038 -16.267 -18.013 1.00 92.69 194 ALA A N 1
ATOM 1532 C CA . ALA A 1 194 ? 7.761 -17.323 -17.043 1.00 92.69 194 ALA A CA 1
ATOM 1533 C C . ALA A 1 194 ? 8.945 -17.524 -16.084 1.00 92.69 194 ALA A C 1
ATOM 1535 O O . ALA A 1 194 ? 8.751 -17.687 -14.880 1.00 92.69 194 ALA A O 1
ATOM 1536 N N . GLU A 1 195 ? 10.176 -17.430 -16.592 1.00 92.50 195 GLU A N 1
ATOM 1537 C CA . GLU A 1 195 ? 11.385 -17.504 -15.768 1.00 92.50 195 GLU A CA 1
ATOM 1538 C C . GLU A 1 195 ? 11.539 -16.282 -14.863 1.00 92.50 195 GLU A C 1
ATOM 1540 O O . GLU A 1 195 ? 11.884 -16.429 -13.692 1.00 92.50 195 GLU A O 1
ATOM 1545 N N . ILE A 1 196 ? 11.237 -15.083 -15.374 1.00 89.06 196 ILE A N 1
ATOM 1546 C CA . ILE A 1 196 ? 11.215 -13.849 -14.574 1.00 89.06 196 ILE A CA 1
ATOM 1547 C C . ILE A 1 196 ? 10.229 -13.993 -13.410 1.00 89.06 196 ILE A C 1
ATOM 1549 O O . ILE A 1 196 ? 10.602 -13.751 -12.262 1.00 89.06 196 ILE A O 1
ATOM 1553 N N . ARG A 1 197 ? 8.998 -14.450 -13.682 1.00 91.44 197 ARG A N 1
ATOM 1554 C CA . ARG A 1 197 ? 7.997 -14.717 -12.635 1.00 91.44 197 ARG A CA 1
ATOM 1555 C C . ARG A 1 197 ? 8.518 -15.718 -11.612 1.00 91.44 197 ARG A C 1
ATOM 1557 O O . ARG A 1 197 ? 8.463 -15.443 -10.420 1.00 91.44 197 ARG A O 1
ATOM 1564 N N . LYS A 1 198 ? 9.090 -16.837 -12.065 1.00 93.44 198 LYS A N 1
ATOM 1565 C CA . LYS A 1 198 ? 9.653 -17.864 -11.178 1.00 93.44 198 LYS A CA 1
ATOM 1566 C C . LYS A 1 198 ? 10.748 -17.304 -10.263 1.00 93.44 198 LYS A C 1
ATOM 1568 O O . LYS A 1 198 ? 10.747 -17.612 -9.077 1.00 93.44 198 LYS A O 1
ATOM 1573 N N . LYS A 1 199 ? 11.655 -16.469 -10.783 1.00 90.88 199 LYS A N 1
ATOM 1574 C CA . LYS A 1 199 ? 12.720 -15.825 -9.990 1.00 90.88 199 LYS A CA 1
ATOM 1575 C C . LYS A 1 199 ? 12.167 -14.855 -8.945 1.00 90.88 199 LYS A C 1
ATOM 1577 O O . LYS A 1 199 ? 12.673 -14.818 -7.831 1.00 90.88 199 LYS A O 1
ATOM 1582 N N . ILE A 1 200 ? 11.128 -14.090 -9.281 1.00 90.06 200 ILE A N 1
ATOM 1583 C CA . ILE A 1 200 ? 10.478 -13.180 -8.325 1.00 90.06 200 ILE A CA 1
ATOM 1584 C C . ILE A 1 200 ? 9.780 -13.979 -7.220 1.00 90.06 200 ILE A C 1
ATOM 1586 O O . ILE A 1 200 ? 9.946 -13.670 -6.045 1.00 90.06 200 ILE A O 1
ATOM 1590 N N . GLU A 1 201 ? 9.077 -15.056 -7.570 1.00 92.94 201 GLU A N 1
ATOM 1591 C CA . GLU A 1 201 ? 8.382 -15.907 -6.595 1.00 92.94 201 GLU A CA 1
ATOM 1592 C C . GLU A 1 201 ? 9.331 -16.601 -5.605 1.00 92.94 201 GLU A C 1
ATOM 1594 O O . GLU A 1 201 ? 8.964 -16.836 -4.455 1.00 92.94 201 GLU A O 1
ATOM 1599 N N . GLN A 1 202 ? 10.590 -16.845 -5.983 1.00 94.25 202 GLN A N 1
ATOM 1600 C CA . GLN A 1 202 ? 11.614 -17.339 -5.050 1.00 94.25 202 GLN A CA 1
ATOM 1601 C C . GLN A 1 202 ? 11.925 -16.351 -3.912 1.00 94.25 202 GLN A C 1
ATOM 1603 O O . GLN A 1 202 ? 12.415 -16.768 -2.863 1.00 94.25 202 GLN A O 1
ATOM 1608 N N . LEU A 1 203 ? 11.629 -15.057 -4.080 1.00 90.50 203 LEU A N 1
ATOM 1609 C CA . LEU A 1 203 ? 11.822 -14.037 -3.043 1.00 90.50 203 LEU A CA 1
ATOM 1610 C C . LEU A 1 203 ? 10.693 -14.033 -2.005 1.00 90.50 203 LEU A C 1
ATOM 1612 O O . LEU A 1 203 ? 10.882 -13.518 -0.899 1.00 90.50 203 LEU A O 1
ATOM 1616 N N . ARG A 1 204 ? 9.532 -14.616 -2.334 1.00 93.56 204 ARG A N 1
ATOM 1617 C CA . ARG A 1 204 ? 8.316 -14.540 -1.518 1.00 93.56 204 ARG A CA 1
ATOM 1618 C C . ARG A 1 204 ? 8.497 -15.062 -0.090 1.00 93.56 204 ARG A C 1
ATOM 1620 O O . ARG A 1 204 ? 8.103 -14.333 0.815 1.00 93.56 204 ARG A O 1
ATOM 1627 N N . PRO A 1 205 ? 9.113 -16.234 0.175 1.00 94.88 205 PRO A N 1
ATOM 1628 C CA . PRO A 1 205 ? 9.230 -16.737 1.547 1.00 94.88 205 PRO A CA 1
ATOM 1629 C C . PRO A 1 205 ? 10.025 -15.797 2.460 1.00 94.88 205 PRO A C 1
ATOM 1631 O O . PRO A 1 205 ? 9.646 -15.559 3.607 1.00 94.88 205 PRO A O 1
ATOM 1634 N N . LYS A 1 206 ? 11.115 -15.217 1.939 1.00 93.38 206 LYS A N 1
ATOM 1635 C CA . LYS A 1 206 ? 11.919 -14.235 2.675 1.00 93.38 206 LYS A CA 1
ATOM 1636 C C . LYS A 1 206 ? 11.128 -12.948 2.910 1.00 93.38 206 LYS A C 1
ATOM 1638 O O . LYS A 1 206 ? 11.071 -12.482 4.045 1.00 93.38 206 LYS A O 1
ATOM 1643 N N . ALA A 1 207 ? 10.492 -12.421 1.862 1.00 91.50 207 ALA A N 1
ATOM 1644 C CA . ALA A 1 207 ? 9.673 -11.215 1.954 1.00 91.50 207 ALA A CA 1
ATOM 1645 C C . ALA A 1 207 ? 8.523 -11.384 2.957 1.00 91.50 207 ALA A C 1
ATOM 1647 O O . ALA A 1 207 ? 8.265 -10.487 3.750 1.00 91.50 207 ALA A O 1
ATOM 1648 N N . GLN A 1 208 ? 7.882 -12.554 2.982 1.00 94.44 208 GLN A N 1
ATOM 1649 C CA . GLN A 1 208 ? 6.809 -12.867 3.918 1.00 94.44 208 GLN A CA 1
ATOM 1650 C C . GLN A 1 208 ? 7.294 -12.873 5.366 1.00 94.44 208 GLN A C 1
ATOM 1652 O O . GLN A 1 208 ? 6.700 -12.202 6.204 1.00 94.44 208 GLN A O 1
ATOM 1657 N N . LYS A 1 209 ? 8.410 -13.548 5.659 1.00 94.44 209 LYS A N 1
ATOM 1658 C CA . LYS A 1 209 ? 8.980 -13.561 7.013 1.00 94.44 209 LYS A CA 1
ATOM 1659 C C . LYS A 1 209 ? 9.327 -12.150 7.507 1.00 94.44 209 LYS A C 1
ATOM 1661 O O . LYS A 1 209 ? 9.066 -11.809 8.661 1.00 94.44 209 LYS A O 1
ATOM 1666 N N . GLU A 1 210 ? 9.922 -11.331 6.642 1.00 91.75 210 GLU A N 1
ATOM 1667 C CA . GLU A 1 210 ? 10.255 -9.937 6.956 1.00 91.75 210 GLU A CA 1
ATOM 1668 C C . GLU A 1 210 ? 8.990 -9.094 7.169 1.00 91.75 210 GLU A C 1
ATOM 1670 O O . GLU A 1 210 ? 8.893 -8.367 8.160 1.00 91.75 210 GLU A O 1
ATOM 1675 N N . ALA A 1 211 ? 7.995 -9.235 6.292 1.00 92.25 211 ALA A N 1
ATOM 1676 C CA . ALA A 1 211 ? 6.731 -8.516 6.377 1.00 92.25 211 ALA A CA 1
ATOM 1677 C C . ALA A 1 211 ? 5.928 -8.891 7.632 1.00 92.25 211 ALA A C 1
ATOM 1679 O O . ALA A 1 211 ? 5.380 -8.001 8.278 1.00 92.25 211 ALA A O 1
ATOM 1680 N N . GLU A 1 212 ? 5.894 -10.165 8.027 1.00 93.31 212 GLU A N 1
ATOM 1681 C CA . GLU A 1 212 ? 5.242 -10.630 9.259 1.00 93.31 212 GLU A CA 1
ATOM 1682 C C . GLU A 1 212 ? 5.876 -9.992 10.499 1.00 93.31 212 GLU A C 1
ATOM 1684 O O . GLU A 1 212 ? 5.177 -9.383 11.315 1.00 93.31 212 GLU A O 1
ATOM 1689 N N . SER A 1 213 ? 7.207 -10.059 10.613 1.00 90.62 213 SER A N 1
ATOM 1690 C CA . SER A 1 213 ? 7.944 -9.453 11.726 1.00 90.62 213 SER A CA 1
ATOM 1691 C C . SER A 1 213 ? 7.719 -7.939 11.798 1.00 90.62 213 SER A C 1
ATOM 1693 O O . SER A 1 213 ? 7.411 -7.400 12.866 1.00 90.62 213 SER A O 1
ATOM 1695 N N . ASN A 1 214 ? 7.834 -7.250 10.661 1.00 88.56 214 ASN A N 1
ATOM 1696 C CA . ASN A 1 214 ? 7.660 -5.800 10.585 1.00 88.56 214 ASN A CA 1
ATOM 1697 C C . ASN A 1 214 ? 6.217 -5.380 10.873 1.00 88.56 214 ASN A C 1
ATOM 1699 O O . ASN A 1 214 ? 6.006 -4.389 11.561 1.00 88.56 214 ASN A O 1
ATOM 1703 N N . SER A 1 215 ? 5.227 -6.148 10.420 1.00 91.38 215 SER A N 1
ATOM 1704 C CA . SER A 1 215 ? 3.814 -5.845 10.661 1.00 91.38 215 SER A CA 1
ATOM 1705 C C . SER A 1 215 ? 3.424 -5.992 12.127 1.00 91.38 215 SER A C 1
ATOM 1707 O O . SER A 1 215 ? 2.636 -5.203 12.649 1.00 91.38 215 SER A O 1
ATOM 1709 N N . VAL A 1 216 ? 3.963 -7.003 12.818 1.00 93.00 216 VAL A N 1
ATOM 1710 C CA . VAL A 1 216 ? 3.740 -7.171 14.260 1.00 93.00 216 VAL A CA 1
ATOM 1711 C C . VAL A 1 216 ? 4.361 -6.001 15.019 1.00 93.00 216 VAL A C 1
ATOM 1713 O O . VAL A 1 216 ? 3.668 -5.351 15.800 1.00 93.00 216 VAL A O 1
ATOM 1716 N N . MET A 1 217 ? 5.632 -5.687 14.750 1.00 91.12 217 MET A N 1
ATOM 1717 C CA . MET A 1 217 ? 6.323 -4.556 15.379 1.00 91.12 217 MET A CA 1
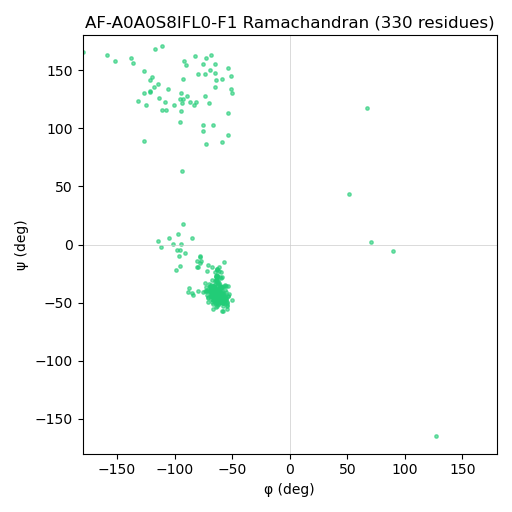ATOM 1718 C C . MET A 1 217 ? 5.623 -3.220 15.095 1.00 91.12 217 MET A C 1
ATOM 1720 O O . MET A 1 217 ? 5.371 -2.450 16.020 1.00 91.12 217 MET A O 1
ATOM 1724 N N . GLY A 1 218 ? 5.256 -2.977 13.836 1.00 91.50 218 GLY A N 1
ATOM 1725 C CA . GLY A 1 218 ? 4.553 -1.775 13.400 1.00 91.50 218 GLY A CA 1
ATOM 1726 C C . GLY A 1 218 ? 3.203 -1.609 14.089 1.00 91.50 218 GLY A C 1
ATOM 1727 O O . GLY A 1 218 ? 2.876 -0.508 14.507 1.00 91.50 218 GLY A O 1
ATOM 1728 N N . SER A 1 219 ? 2.462 -2.697 14.318 1.00 94.56 219 SER A N 1
ATOM 1729 C CA . SER A 1 219 ? 1.178 -2.640 15.030 1.00 94.56 219 SER A CA 1
ATOM 1730 C C . SER A 1 219 ? 1.343 -2.335 16.518 1.00 94.56 219 SER A C 1
ATOM 1732 O O . SER A 1 219 ? 0.587 -1.537 17.070 1.00 94.56 219 SER A O 1
ATOM 1734 N N . PHE A 1 220 ? 2.351 -2.914 17.183 1.00 95.50 220 PHE A N 1
ATOM 1735 C CA . PHE A 1 220 ? 2.663 -2.524 18.562 1.00 95.50 220 PHE A CA 1
ATOM 1736 C C . PHE A 1 220 ? 3.065 -1.054 18.652 1.00 95.50 220 PHE A C 1
ATOM 1738 O O . PHE A 1 220 ? 2.632 -0.369 19.574 1.00 95.50 220 PHE A O 1
ATOM 1745 N N . TYR A 1 221 ? 3.875 -0.578 17.703 1.00 93.88 221 TYR A N 1
ATOM 1746 C CA . TYR A 1 221 ? 4.313 0.807 17.672 1.00 93.88 221 TYR A CA 1
ATOM 1747 C C . TYR A 1 221 ? 3.146 1.754 17.398 1.00 93.88 221 TYR A C 1
ATOM 1749 O O . TYR A 1 221 ? 2.903 2.643 18.209 1.00 93.88 221 TYR A O 1
ATOM 1757 N N . ALA A 1 222 ? 2.399 1.560 16.309 1.00 93.44 222 ALA A N 1
ATOM 1758 C CA . ALA A 1 222 ? 1.310 2.443 15.903 1.00 93.44 222 ALA A CA 1
ATOM 1759 C C . ALA A 1 222 ? 0.290 2.620 17.035 1.00 93.44 222 ALA A C 1
ATOM 1761 O O . ALA A 1 222 ? 0.030 3.737 17.466 1.00 93.44 222 ALA A O 1
ATOM 1762 N N . TYR A 1 223 ? -0.189 1.522 17.623 1.00 96.12 223 TYR A N 1
ATOM 1763 C CA . TYR A 1 223 ? -1.258 1.559 18.625 1.00 96.12 223 TYR A CA 1
ATOM 1764 C C . TYR A 1 223 ? -0.757 1.627 20.076 1.00 96.12 223 TYR A C 1
ATOM 1766 O O . TYR A 1 223 ? -1.513 1.345 21.010 1.00 96.12 223 TYR A O 1
ATOM 1774 N N . ARG A 1 224 ? 0.509 2.008 20.299 1.00 94.56 224 ARG A N 1
ATOM 1775 C CA . ARG A 1 224 ? 1.139 2.060 21.635 1.00 94.56 224 ARG A CA 1
ATOM 1776 C C . ARG A 1 224 ? 0.433 2.989 22.625 1.00 94.56 224 ARG A C 1
ATOM 1778 O O . ARG A 1 224 ? 0.502 2.755 23.825 1.00 94.56 224 ARG A O 1
ATOM 1785 N N . THR A 1 225 ? -0.234 4.032 22.133 1.00 95.50 225 THR A N 1
ATOM 1786 C CA . THR A 1 225 ? -0.920 5.049 22.948 1.00 95.50 225 THR A CA 1
ATOM 1787 C C . THR A 1 225 ? -2.386 4.715 23.236 1.00 95.50 225 THR A C 1
ATOM 1789 O O . THR A 1 225 ? -3.025 5.419 24.017 1.00 95.50 225 THR A O 1
ATOM 1792 N N . LEU A 1 226 ? -2.933 3.657 22.626 1.00 98.00 226 LEU A N 1
ATOM 1793 C CA . LEU A 1 226 ? -4.283 3.180 22.922 1.00 98.00 226 LEU A CA 1
ATOM 1794 C C . LEU A 1 226 ? -4.292 2.354 24.206 1.00 98.00 226 LEU A C 1
ATOM 1796 O O . LEU A 1 226 ? -3.352 1.592 24.463 1.00 98.00 226 LEU A O 1
ATOM 1800 N N . THR A 1 227 ? -5.383 2.426 24.968 1.00 98.25 227 THR A N 1
ATOM 1801 C CA . THR A 1 227 ? -5.657 1.429 26.015 1.00 98.25 227 THR A CA 1
ATOM 1802 C C . THR A 1 227 ? -5.981 0.063 25.396 1.00 98.25 227 THR A C 1
ATOM 1804 O O . THR A 1 227 ? -6.280 -0.043 24.202 1.00 98.25 227 THR A O 1
ATOM 1807 N N . ASP A 1 228 ? -5.921 -1.011 26.191 1.00 98.38 228 ASP A N 1
ATOM 1808 C CA . ASP A 1 228 ? -6.298 -2.348 25.706 1.00 98.38 228 ASP A CA 1
ATOM 1809 C C . ASP A 1 228 ? -7.779 -2.391 25.290 1.00 98.38 228 ASP A C 1
ATOM 1811 O O . ASP A 1 228 ? -8.128 -3.057 24.319 1.00 98.38 228 ASP A O 1
ATOM 1815 N N . GLU A 1 229 ? -8.648 -1.650 25.979 1.00 98.62 229 GLU A N 1
ATOM 1816 C CA . GLU A 1 229 ? -10.079 -1.533 25.688 1.00 98.62 229 GLU A CA 1
ATOM 1817 C C . GLU A 1 229 ? -10.339 -0.782 24.376 1.00 98.62 229 GLU A C 1
ATOM 1819 O O . GLU A 1 229 ? -11.145 -1.224 23.553 1.00 98.62 229 GLU A O 1
ATOM 1824 N N . GLU A 1 230 ? -9.641 0.334 24.150 1.00 98.69 230 GLU A N 1
ATOM 1825 C CA . GLU A 1 230 ? -9.710 1.082 22.892 1.00 98.69 230 GLU A CA 1
ATOM 1826 C C . GLU A 1 230 ? -9.230 0.223 21.723 1.00 98.69 230 GLU A C 1
ATOM 1828 O O . GLU A 1 230 ? -9.926 0.096 20.711 1.00 98.69 230 GLU A O 1
ATOM 1833 N N . PHE A 1 231 ? -8.077 -0.434 21.875 1.00 98.75 231 PHE A N 1
ATOM 1834 C CA . PHE A 1 231 ? -7.542 -1.276 20.815 1.00 98.75 231 PHE A CA 1
ATOM 1835 C C . PHE A 1 231 ? -8.431 -2.499 20.563 1.00 98.75 231 PHE A C 1
ATOM 1837 O O . PHE A 1 231 ? -8.668 -2.855 19.414 1.00 98.75 231 PHE A O 1
ATOM 1844 N N . GLN A 1 232 ? -9.024 -3.095 21.600 1.00 98.75 232 GLN A N 1
ATOM 1845 C CA . GLN A 1 232 ? -9.996 -4.178 21.447 1.00 98.75 232 GLN A CA 1
ATOM 1846 C C . GLN A 1 232 ? -11.216 -3.765 20.616 1.00 98.75 232 GLN A C 1
ATOM 1848 O O . GLN A 1 232 ? -11.652 -4.539 19.762 1.00 98.75 232 GLN A O 1
ATOM 1853 N N . ARG A 1 233 ? -11.756 -2.557 20.820 1.00 98.75 233 ARG A N 1
ATOM 1854 C CA . ARG A 1 233 ? -12.853 -2.038 19.986 1.00 98.75 233 ARG A CA 1
ATOM 1855 C C . ARG A 1 233 ? -12.425 -1.884 18.531 1.00 98.75 233 ARG A C 1
ATOM 1857 O O . ARG A 1 233 ? -13.205 -2.217 17.642 1.00 98.75 233 ARG A O 1
ATOM 1864 N N . TYR A 1 234 ? -11.191 -1.448 18.290 1.00 98.50 234 TYR A N 1
ATOM 1865 C CA . TYR A 1 234 ? -10.668 -1.370 16.932 1.00 98.50 234 TYR A CA 1
ATOM 1866 C C . TYR A 1 234 ? -10.501 -2.746 16.286 1.00 98.50 234 TYR A C 1
ATOM 1868 O O . TYR A 1 234 ? -10.929 -2.942 15.153 1.00 98.50 234 TYR A O 1
ATOM 1876 N N . VAL A 1 235 ? -9.964 -3.727 17.017 1.00 98.69 235 VAL A N 1
ATOM 1877 C CA . VAL A 1 235 ? -9.867 -5.114 16.538 1.00 98.69 235 VAL A CA 1
ATOM 1878 C C . VAL A 1 235 ? -11.243 -5.658 16.154 1.00 98.69 235 VAL A C 1
ATOM 1880 O O . VAL A 1 235 ? -11.378 -6.251 15.089 1.00 98.69 235 VAL A O 1
ATOM 1883 N N . LEU A 1 236 ? -12.275 -5.418 16.968 1.00 98.69 236 LEU A N 1
ATOM 1884 C CA . LEU A 1 236 ? -13.644 -5.844 16.655 1.00 98.69 236 LEU A CA 1
ATOM 1885 C C . LEU A 1 236 ? -14.183 -5.181 15.380 1.00 98.69 236 LEU A C 1
ATOM 1887 O O . LEU A 1 236 ? -14.802 -5.856 14.557 1.00 98.69 236 LEU A O 1
ATOM 1891 N N . PHE A 1 237 ? -13.922 -3.885 15.183 1.00 98.56 237 PHE A N 1
ATOM 1892 C CA . PHE A 1 237 ? -14.270 -3.214 13.933 1.00 98.56 237 PHE A CA 1
ATOM 1893 C C . PHE A 1 237 ? -13.510 -3.811 12.744 1.00 98.56 237 PHE A C 1
ATOM 1895 O O . PHE A 1 237 ? -14.144 -4.187 11.761 1.00 98.56 237 PHE A O 1
ATOM 1902 N N . ALA A 1 238 ? -12.189 -3.976 12.843 1.00 97.75 238 ALA A N 1
ATOM 1903 C CA . ALA A 1 238 ? -11.353 -4.566 11.796 1.00 97.75 238 ALA A CA 1
ATOM 1904 C C . ALA A 1 238 ? -11.766 -6.011 11.452 1.00 97.75 238 ALA A C 1
ATOM 1906 O O . ALA A 1 238 ? -11.606 -6.466 10.319 1.00 97.75 238 ALA A O 1
ATOM 1907 N N . GLU A 1 239 ? -12.336 -6.744 12.410 1.00 98.25 239 GLU A N 1
ATOM 1908 C CA . GLU A 1 239 ? -12.877 -8.088 12.208 1.00 98.25 239 GLU A CA 1
ATOM 1909 C C . GLU A 1 239 ? -14.255 -8.103 11.518 1.00 98.25 239 GLU A C 1
ATOM 1911 O O . GLU A 1 239 ? -14.656 -9.159 11.008 1.00 98.25 239 GLU A O 1
ATOM 1916 N N . SER A 1 240 ? -14.960 -6.968 11.458 1.00 98.38 240 SER A N 1
ATOM 1917 C CA . SER A 1 240 ? -16.287 -6.855 10.845 1.00 98.38 240 SER A CA 1
ATOM 1918 C C . SER A 1 240 ? -16.267 -7.112 9.332 1.00 98.38 240 SER A C 1
ATOM 1920 O O . SER A 1 240 ? -15.256 -6.932 8.647 1.00 98.38 240 SER A O 1
ATOM 1922 N N . ALA A 1 241 ? -17.411 -7.534 8.785 1.00 98.06 241 ALA A N 1
ATOM 1923 C CA . ALA A 1 241 ? -17.547 -7.797 7.352 1.00 98.06 241 ALA A CA 1
ATOM 1924 C C . ALA A 1 241 ? -17.306 -6.533 6.507 1.00 98.06 241 ALA A C 1
ATOM 1926 O O . ALA A 1 241 ? -16.595 -6.599 5.501 1.00 98.06 241 ALA A O 1
ATOM 1927 N N . SER A 1 242 ? -17.849 -5.392 6.941 1.00 97.31 242 SER A N 1
ATOM 1928 C CA . SER A 1 242 ? -17.736 -4.112 6.236 1.00 97.31 242 SER A CA 1
ATOM 1929 C C . SER A 1 242 ? -16.292 -3.602 6.237 1.00 97.31 242 SER A C 1
ATOM 1931 O O . SER A 1 242 ? -15.770 -3.282 5.168 1.00 97.31 242 SER A O 1
ATOM 1933 N N . ALA A 1 243 ? -15.590 -3.649 7.378 1.00 96.56 243 ALA A N 1
ATOM 1934 C CA . ALA A 1 243 ? -14.180 -3.257 7.447 1.00 96.56 243 ALA A CA 1
ATOM 1935 C C . ALA A 1 243 ? -13.281 -4.160 6.591 1.00 96.56 243 ALA A C 1
ATOM 1937 O O . ALA A 1 243 ? -12.480 -3.661 5.803 1.00 96.56 243 ALA A O 1
ATOM 1938 N N . LYS A 1 244 ? -13.451 -5.489 6.664 1.00 96.56 244 LYS A N 1
ATOM 1939 C CA . LYS A 1 244 ? -12.694 -6.435 5.825 1.00 96.56 244 LYS A CA 1
ATOM 1940 C C . LYS A 1 244 ? -12.922 -6.187 4.338 1.00 96.56 244 LYS A C 1
ATOM 1942 O O . LYS A 1 244 ? -11.972 -6.200 3.559 1.00 96.56 244 LYS A O 1
ATOM 1947 N N . ARG A 1 245 ? -14.175 -5.971 3.924 1.00 97.56 245 ARG A N 1
ATOM 1948 C CA . ARG A 1 245 ? -14.513 -5.696 2.522 1.00 97.56 245 ARG A CA 1
ATOM 1949 C C . ARG A 1 245 ? -13.883 -4.383 2.057 1.00 97.56 245 ARG A C 1
ATOM 1951 O O . ARG A 1 245 ? -13.243 -4.375 1.008 1.00 97.56 245 ARG A O 1
ATOM 1958 N N . PHE A 1 246 ? -14.018 -3.320 2.846 1.00 96.62 246 PHE A N 1
ATOM 1959 C CA . PHE A 1 246 ? -13.410 -2.021 2.568 1.00 96.62 246 PHE A CA 1
ATOM 1960 C C . PHE A 1 246 ? -11.888 -2.120 2.432 1.00 96.62 246 PHE A C 1
ATOM 1962 O O . PHE A 1 246 ? -11.338 -1.749 1.396 1.00 96.62 246 PHE A O 1
ATOM 1969 N N . HIS A 1 247 ? -11.223 -2.713 3.424 1.00 94.00 247 HIS A N 1
ATOM 1970 C CA . HIS A 1 247 ? -9.771 -2.869 3.452 1.00 94.00 247 HIS A CA 1
ATOM 1971 C C . HIS A 1 247 ? -9.250 -3.686 2.259 1.00 94.00 247 HIS A C 1
ATOM 1973 O O . HIS A 1 247 ? -8.299 -3.282 1.593 1.00 94.00 247 HIS A O 1
ATOM 1979 N N . ASN A 1 248 ? -9.922 -4.790 1.914 1.00 95.31 248 ASN A N 1
ATOM 1980 C CA . ASN A 1 248 ? -9.557 -5.608 0.756 1.00 95.31 248 ASN A CA 1
ATOM 1981 C C . ASN A 1 248 ? -9.721 -4.861 -0.576 1.00 95.31 248 ASN A C 1
ATOM 1983 O O . ASN A 1 248 ? -8.906 -5.042 -1.482 1.00 95.31 248 ASN A O 1
ATOM 1987 N N . VAL A 1 249 ? -10.779 -4.059 -0.739 1.00 97.31 249 VAL A N 1
ATOM 1988 C CA . VAL A 1 249 ? -10.969 -3.263 -1.963 1.00 97.31 249 VAL A CA 1
ATOM 1989 C C . VAL A 1 249 ? -9.915 -2.168 -2.052 1.00 97.31 249 VAL A C 1
ATOM 1991 O O . VAL A 1 249 ? -9.274 -2.051 -3.095 1.00 97.31 249 VAL A O 1
ATOM 1994 N N . PHE A 1 250 ? -9.684 -1.438 -0.961 1.00 95.25 250 PHE A N 1
ATOM 1995 C CA . PHE A 1 250 ? -8.650 -0.412 -0.879 1.00 95.25 250 PHE A CA 1
ATOM 1996 C C . PHE A 1 250 ? -7.266 -0.962 -1.248 1.00 95.25 250 PHE A C 1
ATOM 1998 O O . PHE A 1 250 ? -6.623 -0.437 -2.155 1.00 95.25 250 PHE A O 1
ATOM 2005 N N . LEU A 1 251 ? -6.822 -2.055 -0.622 1.00 93.56 251 LEU A N 1
ATOM 2006 C CA . LEU A 1 251 ? -5.477 -2.586 -0.858 1.00 93.56 251 LEU A CA 1
ATOM 2007 C C . LEU A 1 251 ? -5.305 -3.195 -2.248 1.00 93.56 251 LEU A C 1
ATOM 2009 O O . LEU A 1 251 ? -4.246 -3.044 -2.857 1.00 93.56 251 LEU A O 1
ATOM 2013 N N . ASN A 1 252 ? -6.349 -3.810 -2.808 1.00 95.56 252 ASN A N 1
ATOM 2014 C CA . ASN A 1 252 ? -6.316 -4.220 -4.211 1.00 95.56 252 ASN A CA 1
ATOM 2015 C C . ASN A 1 252 ? -6.236 -3.017 -5.158 1.00 95.56 252 ASN A C 1
ATOM 2017 O O . ASN A 1 252 ? -5.490 -3.071 -6.133 1.00 95.56 252 ASN A O 1
ATOM 2021 N N . ALA A 1 253 ? -6.976 -1.943 -4.879 1.00 96.25 253 ALA A N 1
ATOM 2022 C CA . ALA A 1 253 ? -6.927 -0.728 -5.680 1.00 96.25 253 ALA A CA 1
ATOM 2023 C C . ALA A 1 253 ? -5.540 -0.075 -5.620 1.00 96.25 253 ALA A C 1
ATOM 2025 O O . ALA A 1 253 ? -4.950 0.217 -6.659 1.00 96.25 253 ALA A O 1
ATOM 2026 N N . LEU A 1 254 ? -4.971 0.056 -4.418 1.00 94.75 254 LEU A N 1
ATOM 2027 C CA . LEU A 1 254 ? -3.626 0.583 -4.218 1.00 94.75 254 LEU A CA 1
ATOM 2028 C C . LEU A 1 254 ? -2.574 -0.268 -4.940 1.00 94.75 254 LEU A C 1
ATOM 2030 O O . LEU A 1 254 ? -1.739 0.273 -5.662 1.00 94.75 254 LEU A O 1
ATOM 2034 N N . LYS A 1 255 ? -2.642 -1.599 -4.814 1.00 94.69 255 LYS A N 1
ATOM 2035 C CA . LYS A 1 255 ? -1.765 -2.527 -5.542 1.00 94.69 255 LYS A CA 1
ATOM 2036 C C . LYS A 1 255 ? -1.832 -2.306 -7.053 1.00 94.69 255 LYS A C 1
ATOM 2038 O O . LYS A 1 255 ? -0.790 -2.257 -7.704 1.00 94.69 255 LYS A O 1
ATOM 2043 N N . ASN A 1 256 ? -3.033 -2.162 -7.610 1.00 95.31 256 ASN A N 1
ATOM 2044 C CA . ASN A 1 256 ? -3.216 -1.944 -9.044 1.00 95.31 256 ASN A CA 1
ATOM 2045 C C . ASN A 1 256 ? -2.615 -0.602 -9.488 1.00 95.31 256 ASN A C 1
ATOM 2047 O O . ASN A 1 256 ? -1.911 -0.549 -10.495 1.00 95.31 256 ASN A O 1
ATOM 2051 N N . GLU A 1 257 ? -2.822 0.473 -8.724 1.00 95.75 257 GLU A N 1
ATOM 2052 C CA . GLU A 1 257 ? -2.234 1.782 -9.031 1.00 95.75 257 GLU A CA 1
ATOM 2053 C C . GLU A 1 257 ? -0.700 1.774 -8.919 1.00 95.75 257 GLU A C 1
ATOM 2055 O O . GLU A 1 257 ? -0.011 2.338 -9.774 1.00 95.75 257 GLU A O 1
ATOM 2060 N N . MET A 1 258 ? -0.145 1.059 -7.934 1.00 93.44 258 MET A N 1
ATOM 2061 C CA . MET A 1 258 ? 1.299 0.823 -7.807 1.00 93.44 258 MET A CA 1
ATOM 2062 C C . MET A 1 258 ? 1.867 0.075 -9.016 1.00 93.44 258 MET A C 1
ATOM 2064 O O . MET A 1 258 ? 2.846 0.519 -9.618 1.00 93.44 258 MET A O 1
ATOM 2068 N N . GLN A 1 259 ? 1.222 -1.017 -9.434 1.00 93.38 259 GLN A N 1
ATOM 2069 C CA . GLN A 1 259 ? 1.604 -1.751 -10.643 1.00 93.38 259 GLN A CA 1
ATOM 2070 C C . GLN A 1 259 ? 1.566 -0.844 -11.880 1.00 93.38 259 GLN A C 1
ATOM 2072 O O . GLN A 1 259 ? 2.506 -0.843 -12.676 1.00 93.38 259 GLN A O 1
ATOM 2077 N N . MET A 1 260 ? 0.512 -0.038 -12.033 1.00 93.06 260 MET A N 1
ATOM 2078 C CA . MET A 1 260 ? 0.368 0.897 -13.150 1.00 93.06 260 MET A CA 1
ATOM 2079 C C . MET A 1 260 ? 1.458 1.971 -13.159 1.00 93.06 260 MET A C 1
ATOM 2081 O O . MET A 1 260 ? 1.935 2.342 -14.235 1.00 93.06 260 MET A O 1
ATOM 2085 N N . ALA A 1 261 ? 1.882 2.463 -11.993 1.00 92.94 261 ALA A N 1
ATOM 2086 C CA . ALA A 1 261 ? 3.040 3.344 -11.884 1.00 92.94 261 ALA A CA 1
ATOM 2087 C C . ALA A 1 261 ? 4.319 2.625 -12.349 1.00 92.94 261 ALA A C 1
ATOM 2089 O O . ALA A 1 261 ? 5.004 3.123 -13.242 1.00 92.94 261 ALA A O 1
ATOM 2090 N N . CYS A 1 262 ? 4.590 1.412 -11.859 1.00 90.06 262 CYS A N 1
ATOM 2091 C CA . CYS A 1 262 ? 5.760 0.621 -12.261 1.00 90.06 262 CYS A CA 1
ATOM 2092 C C . CYS A 1 262 ? 5.803 0.293 -13.763 1.00 90.06 262 CYS A C 1
ATOM 2094 O O . CYS A 1 262 ? 6.871 0.342 -14.377 1.00 90.06 262 CYS A O 1
ATOM 2096 N N . LEU A 1 263 ? 4.656 0.011 -14.387 1.00 87.69 263 LEU A N 1
ATOM 2097 C CA . LEU A 1 263 ? 4.568 -0.203 -15.835 1.00 87.69 263 LEU A CA 1
ATOM 2098 C C . LEU A 1 263 ? 4.955 1.056 -16.627 1.00 87.69 263 LEU A C 1
ATOM 2100 O O . LEU A 1 263 ? 5.666 0.960 -17.629 1.00 87.69 263 LEU A O 1
ATOM 2104 N N . LYS A 1 264 ? 4.524 2.244 -16.174 1.00 88.50 264 LYS A N 1
ATOM 2105 C CA . LYS A 1 264 ? 4.879 3.525 -16.815 1.00 88.50 264 LYS A CA 1
ATOM 2106 C C . LYS A 1 264 ? 6.382 3.780 -16.770 1.00 88.50 264 LYS A C 1
ATOM 2108 O O . LYS A 1 264 ? 6.933 4.232 -17.771 1.00 88.50 264 LYS A O 1
ATOM 2113 N N . ILE A 1 265 ? 7.029 3.441 -15.652 1.00 86.19 265 ILE A N 1
ATOM 2114 C CA . ILE A 1 265 ? 8.487 3.532 -15.500 1.00 86.19 265 ILE A CA 1
ATOM 2115 C C . ILE A 1 265 ? 9.163 2.684 -16.577 1.00 86.19 265 ILE A C 1
ATOM 2117 O O . ILE A 1 265 ? 9.912 3.213 -17.391 1.00 86.19 265 ILE A O 1
ATOM 2121 N N . GLY A 1 266 ? 8.855 1.385 -16.651 1.00 78.31 266 GLY A N 1
ATOM 2122 C CA . GLY A 1 266 ? 9.531 0.502 -17.605 1.00 78.31 266 GLY A CA 1
ATOM 2123 C C . GLY A 1 266 ? 9.271 0.854 -19.078 1.00 78.31 266 GLY A C 1
ATOM 2124 O O . GLY A 1 266 ? 10.170 0.679 -19.902 1.00 78.31 266 GLY A O 1
ATOM 2125 N N . LYS A 1 267 ? 8.096 1.415 -19.413 1.00 76.88 267 LYS A N 1
ATOM 2126 C CA . LYS A 1 267 ? 7.817 1.941 -20.761 1.00 76.88 267 LYS A CA 1
ATOM 2127 C C . LYS A 1 267 ? 8.676 3.169 -21.081 1.00 76.88 267 LYS A C 1
ATOM 2129 O O . LYS A 1 267 ? 9.351 3.187 -22.106 1.00 76.88 267 LYS A O 1
ATOM 2134 N N . SER A 1 268 ? 8.682 4.162 -20.190 1.00 81.06 268 SER A N 1
ATOM 2135 C CA . SER A 1 268 ? 9.464 5.395 -20.365 1.00 81.06 268 SER A CA 1
ATOM 2136 C C . SER A 1 268 ? 10.962 5.102 -20.481 1.00 81.06 268 SER A C 1
ATOM 2138 O O . SER A 1 268 ? 11.655 5.607 -21.363 1.00 81.06 268 SER A O 1
ATOM 2140 N N . LEU A 1 269 ? 11.461 4.195 -19.641 1.00 74.75 269 LEU A N 1
ATOM 2141 C CA . LEU A 1 269 ? 12.851 3.756 -19.689 1.00 74.75 269 LEU A CA 1
ATOM 2142 C C . LEU A 1 269 ? 13.180 2.994 -20.957 1.00 74.75 269 LEU A C 1
ATOM 2144 O O . LEU A 1 269 ? 14.269 3.166 -21.484 1.00 74.75 269 LEU A O 1
ATOM 2148 N N . GLY A 1 270 ? 12.251 2.204 -21.483 1.00 68.88 270 GLY A N 1
ATOM 2149 C CA . GLY A 1 270 ? 12.438 1.564 -22.772 1.00 68.88 270 GLY A CA 1
ATOM 2150 C C . GLY A 1 270 ? 12.725 2.536 -23.896 1.00 68.88 270 GLY A C 1
ATOM 2151 O O . GLY A 1 270 ? 13.712 2.399 -24.615 1.00 68.88 270 GLY A O 1
ATOM 2152 N N . GLU A 1 271 ? 11.889 3.565 -23.993 1.00 71.31 271 GLU A N 1
ATOM 2153 C CA . GLU A 1 271 ? 12.018 4.613 -25.002 1.00 71.31 271 GLU A CA 1
ATOM 2154 C C . GLU A 1 271 ? 13.330 5.401 -24.858 1.00 71.31 271 GLU A C 1
ATOM 2156 O O . GLU A 1 271 ? 13.883 5.853 -25.862 1.00 71.31 271 GLU A O 1
ATOM 2161 N N . LYS A 1 272 ? 13.847 5.556 -23.630 1.00 71.44 272 LYS A N 1
ATOM 2162 C CA . LYS A 1 272 ? 15.102 6.274 -23.349 1.00 71.44 272 LYS A CA 1
ATOM 2163 C C . LYS A 1 272 ? 16.355 5.411 -23.500 1.00 71.44 272 LYS A C 1
ATOM 2165 O O . LYS A 1 272 ? 17.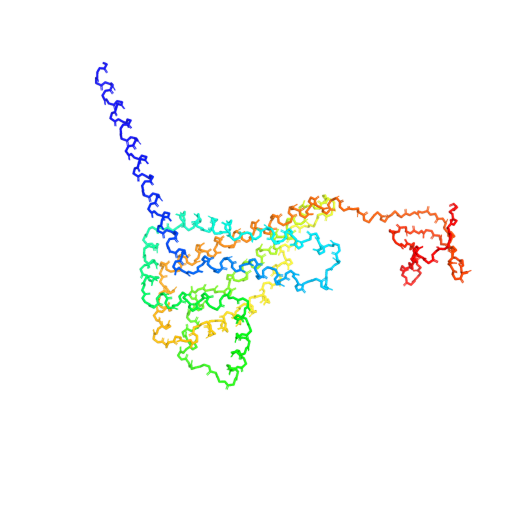328 5.877 -24.080 1.00 71.44 272 LYS A O 1
ATOM 2170 N N . ILE A 1 273 ? 16.336 4.160 -23.040 1.00 62.94 273 ILE A N 1
ATOM 2171 C CA . ILE A 1 273 ? 17.467 3.222 -23.136 1.00 62.94 273 ILE A CA 1
ATOM 2172 C C . ILE A 1 273 ? 17.762 2.881 -24.601 1.00 62.94 273 ILE A C 1
ATOM 2174 O O . ILE A 1 273 ? 18.924 2.760 -24.972 1.00 62.94 273 ILE A O 1
ATOM 2178 N N . ILE A 1 274 ? 16.740 2.810 -25.463 1.00 59.00 274 ILE A N 1
ATOM 2179 C CA . ILE A 1 274 ? 16.927 2.657 -26.917 1.00 59.00 274 ILE A CA 1
ATOM 2180 C C . ILE A 1 274 ? 1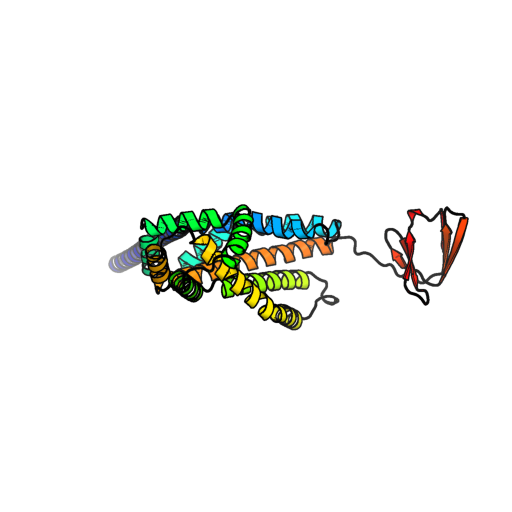7.718 3.833 -27.525 1.00 59.00 274 ILE A C 1
ATOM 2182 O O . ILE A 1 274 ? 18.385 3.646 -28.542 1.00 59.00 274 ILE A O 1
ATOM 2186 N N . LYS A 1 275 ? 17.650 5.025 -26.917 1.00 56.72 275 LYS A N 1
ATOM 2187 C CA . LYS A 1 275 ? 18.283 6.263 -27.401 1.00 56.72 275 LYS A CA 1
ATOM 2188 C C . LYS A 1 275 ? 19.639 6.558 -26.765 1.00 56.72 275 LYS A C 1
ATOM 2190 O O . LYS A 1 275 ? 20.317 7.470 -27.231 1.00 56.72 275 LYS A O 1
ATOM 2195 N N . LEU A 1 276 ? 20.035 5.829 -25.721 1.00 51.91 276 LEU A N 1
ATOM 2196 C CA . LEU A 1 276 ? 21.410 5.905 -25.245 1.00 51.91 276 LEU A CA 1
ATOM 2197 C C . LEU A 1 276 ? 22.326 5.379 -26.350 1.00 51.91 276 LEU A C 1
ATOM 2199 O O . LEU A 1 276 ? 21.947 4.407 -27.016 1.00 51.91 276 LEU A O 1
ATOM 2203 N N . PRO A 1 277 ? 23.511 5.986 -26.563 1.00 45.31 277 PRO A N 1
ATOM 2204 C CA . PRO A 1 277 ? 24.512 5.351 -27.393 1.00 45.31 277 PRO A CA 1
ATOM 2205 C C . PRO A 1 277 ? 24.705 3.962 -26.801 1.00 45.31 277 PRO A C 1
ATOM 2207 O O . PRO A 1 277 ? 25.135 3.821 -25.656 1.00 45.31 277 PRO A O 1
ATOM 2210 N N . ARG A 1 278 ? 24.304 2.929 -27.554 1.00 50.25 278 ARG A N 1
ATOM 2211 C CA . ARG A 1 278 ? 24.751 1.573 -27.252 1.00 50.25 278 ARG A CA 1
ATOM 2212 C C . ARG A 1 278 ? 26.257 1.721 -27.117 1.00 50.25 278 ARG A C 1
ATOM 2214 O O . ARG A 1 278 ? 26.851 2.341 -27.999 1.00 50.25 278 ARG A O 1
ATOM 2221 N N . GLU A 1 279 ? 26.859 1.212 -26.048 1.00 46.88 279 GLU A N 1
ATOM 2222 C CA . GLU A 1 279 ? 28.275 0.877 -26.119 1.00 46.88 279 GLU A CA 1
ATOM 2223 C C . GLU A 1 279 ? 28.391 -0.042 -27.335 1.00 46.88 279 GLU A C 1
ATOM 2225 O O . GLU A 1 279 ? 28.027 -1.217 -27.305 1.00 46.88 279 GLU A O 1
ATOM 2230 N N . GLN A 1 280 ? 28.720 0.553 -28.479 1.00 43.81 280 GLN A N 1
ATOM 2231 C CA . GLN A 1 280 ? 29.120 -0.170 -29.652 1.00 43.81 280 GLN A CA 1
ATOM 2232 C C . GLN A 1 280 ? 30.507 -0.635 -29.257 1.00 43.81 280 GLN A C 1
ATOM 2234 O O . GLN A 1 280 ? 31.488 0.063 -29.481 1.00 43.81 280 GLN A O 1
ATOM 2239 N N . GLU A 1 281 ? 30.578 -1.782 -28.583 1.00 45.19 281 GLU A N 1
ATOM 2240 C CA . GLU A 1 281 ? 31.764 -2.613 -28.674 1.00 45.19 281 GLU A CA 1
ATOM 2241 C C . GLU A 1 281 ? 31.896 -2.945 -30.160 1.00 45.19 281 GLU A C 1
ATOM 2243 O O . GLU A 1 281 ? 31.304 -3.895 -30.675 1.00 45.19 281 GLU A O 1
ATOM 2248 N N . VAL A 1 282 ? 32.585 -2.070 -30.891 1.00 50.47 282 VAL A N 1
ATOM 2249 C CA . VAL A 1 282 ? 33.024 -2.384 -32.237 1.00 50.47 282 VAL A CA 1
ATOM 2250 C C . VAL A 1 282 ? 34.198 -3.315 -32.013 1.00 50.47 282 VAL A C 1
ATOM 2252 O O . VAL A 1 282 ? 35.302 -2.892 -31.667 1.00 50.47 282 VAL A O 1
ATOM 2255 N N . MET A 1 283 ? 33.922 -4.610 -32.119 1.00 46.53 283 MET A N 1
ATOM 2256 C CA . MET A 1 283 ? 34.973 -5.606 -32.191 1.00 46.53 283 MET A CA 1
ATOM 2257 C C . MET A 1 283 ? 35.689 -5.366 -33.521 1.00 46.53 283 MET A C 1
ATOM 2259 O O . MET A 1 283 ? 35.144 -5.649 -34.589 1.00 46.53 283 MET A O 1
ATOM 2263 N N . VAL A 1 284 ? 36.867 -4.748 -33.463 1.00 57.78 284 VAL A N 1
ATOM 2264 C CA . VAL A 1 284 ? 37.686 -4.491 -34.644 1.00 57.78 284 VAL A CA 1
ATOM 2265 C C . VAL A 1 284 ? 38.685 -5.636 -34.738 1.00 57.78 284 VAL A C 1
ATOM 2267 O O . VAL A 1 284 ? 39.644 -5.728 -33.971 1.00 57.78 284 VAL A O 1
ATOM 2270 N N . THR A 1 285 ? 38.459 -6.544 -35.681 1.00 55.50 285 THR A N 1
ATOM 2271 C CA . THR A 1 285 ? 39.455 -7.555 -36.045 1.00 55.50 285 THR A CA 1
ATOM 2272 C C . THR A 1 285 ? 40.541 -6.877 -36.871 1.00 55.50 285 THR A C 1
ATOM 2274 O O . THR A 1 285 ? 40.325 -6.547 -38.035 1.00 55.50 285 THR A O 1
ATOM 2277 N N . GLY A 1 286 ? 41.684 -6.612 -36.246 1.00 68.88 286 GLY A N 1
ATOM 2278 C CA . GLY A 1 286 ? 42.816 -5.923 -36.853 1.00 68.88 286 GLY A CA 1
ATOM 2279 C C . GLY A 1 286 ? 43.973 -5.795 -35.869 1.00 68.88 286 GLY A C 1
ATOM 2280 O O . GLY A 1 286 ? 43.805 -6.011 -34.664 1.00 68.88 286 GLY A O 1
ATOM 2281 N N . LYS A 1 287 ? 45.154 -5.462 -36.390 1.00 81.81 287 LYS A N 1
ATOM 2282 C CA . LYS A 1 287 ? 46.348 -5.239 -35.577 1.00 81.81 287 LYS A CA 1
ATOM 2283 C C . LYS A 1 287 ? 46.453 -3.759 -35.232 1.00 81.81 287 LYS A C 1
ATOM 2285 O O . LYS A 1 287 ? 46.462 -2.909 -36.122 1.00 81.81 287 LYS A O 1
ATOM 2290 N N . ILE A 1 288 ? 46.552 -3.454 -33.944 1.00 87.06 288 ILE A N 1
ATOM 2291 C CA . ILE A 1 288 ? 46.733 -2.087 -33.448 1.00 87.06 288 ILE A CA 1
ATOM 2292 C C . ILE A 1 288 ? 48.097 -1.952 -32.776 1.00 87.06 288 ILE A C 1
ATOM 2294 O O . ILE A 1 288 ? 48.531 -2.833 -32.033 1.00 87.06 288 ILE A O 1
ATOM 2298 N N . VAL A 1 289 ? 48.764 -0.830 -33.037 1.00 89.69 289 VAL A N 1
ATOM 2299 C CA . VAL A 1 289 ? 49.966 -0.400 -32.322 1.00 89.69 289 VAL A CA 1
ATOM 2300 C C . VAL A 1 289 ? 49.596 0.822 -31.491 1.00 89.69 289 VAL A C 1
ATOM 2302 O O . VAL A 1 289 ? 49.218 1.856 -32.036 1.00 89.69 289 VAL A O 1
ATOM 2305 N N . VAL A 1 290 ? 49.668 0.704 -30.169 1.00 88.00 290 VAL A N 1
ATOM 2306 C CA . VAL A 1 290 ? 49.311 1.761 -29.218 1.00 88.00 290 VAL A CA 1
ATOM 2307 C C . VAL A 1 290 ? 50.589 2.317 -28.599 1.00 88.00 290 VAL A C 1
ATOM 2309 O O . VAL A 1 290 ? 51.289 1.608 -27.876 1.00 88.00 290 VAL A O 1
ATOM 2312 N N . HIS A 1 291 ? 50.883 3.589 -28.859 1.00 90.81 291 HIS A N 1
ATOM 2313 C CA . HIS A 1 291 ? 51.973 4.312 -28.209 1.00 90.81 291 HIS A CA 1
ATOM 2314 C C . HIS A 1 291 ? 51.423 5.052 -26.992 1.00 90.81 291 HIS A C 1
ATOM 2316 O O . HIS A 1 291 ? 50.505 5.861 -27.123 1.00 90.81 291 HIS A O 1
ATOM 2322 N N . LEU A 1 292 ? 51.960 4.779 -25.807 1.00 89.81 292 LEU A N 1
ATOM 2323 C CA . LEU A 1 292 ? 51.549 5.407 -24.553 1.00 89.81 292 LEU A CA 1
ATOM 2324 C C . LEU A 1 292 ? 52.367 6.666 -24.274 1.00 89.81 292 LEU A C 1
ATOM 2326 O O . LEU A 1 292 ? 53.514 6.800 -24.702 1.00 89.81 292 LEU A O 1
ATOM 2330 N N . LYS A 1 293 ? 51.787 7.586 -23.501 1.00 90.25 293 LYS A N 1
ATOM 2331 C CA . LYS A 1 293 ? 52.452 8.833 -23.085 1.00 90.25 293 LYS A CA 1
ATOM 2332 C C . LYS A 1 293 ? 53.685 8.608 -22.208 1.00 90.25 293 LYS A C 1
ATOM 2334 O O . LYS A 1 293 ? 54.538 9.483 -22.135 1.00 90.25 293 LYS A O 1
ATOM 2339 N N . ASP A 1 294 ? 53.784 7.448 -21.565 1.00 89.19 294 ASP A N 1
ATOM 2340 C CA . ASP A 1 294 ? 54.938 7.049 -20.752 1.00 89.19 294 ASP A CA 1
ATOM 2341 C C . ASP A 1 294 ? 56.081 6.408 -21.565 1.00 89.19 294 ASP A C 1
ATOM 2343 O O . ASP A 1 294 ? 57.060 5.938 -20.990 1.00 89.19 294 ASP A O 1
ATOM 2347 N N . GLY A 1 295 ? 55.967 6.386 -22.898 1.00 86.38 295 GLY A N 1
ATOM 2348 C CA . GLY A 1 295 ? 56.986 5.863 -23.808 1.00 86.38 295 GLY A CA 1
ATOM 2349 C C . GLY A 1 295 ? 56.854 4.372 -24.129 1.00 86.38 295 GLY A C 1
ATOM 2350 O O . GLY A 1 295 ? 57.577 3.875 -24.994 1.00 86.38 295 GLY A O 1
ATOM 2351 N N . ARG A 1 296 ? 55.927 3.636 -23.498 1.00 89.88 296 ARG A N 1
ATOM 2352 C CA . ARG A 1 296 ? 55.672 2.227 -23.844 1.00 89.88 296 ARG A CA 1
ATOM 2353 C C . ARG A 1 296 ? 54.930 2.111 -25.174 1.00 89.88 296 ARG A C 1
ATOM 2355 O O . ARG A 1 296 ? 54.079 2.931 -25.507 1.00 89.88 296 ARG A O 1
ATOM 2362 N N . THR A 1 297 ? 55.222 1.049 -25.919 1.00 90.62 297 THR A N 1
ATOM 2363 C CA . THR A 1 297 ? 54.499 0.690 -27.146 1.00 90.62 297 THR A CA 1
ATOM 2364 C C . THR A 1 297 ? 53.921 -0.707 -26.997 1.00 90.62 297 THR A C 1
ATOM 2366 O O . THR A 1 297 ? 54.619 -1.627 -26.575 1.00 90.62 297 THR A O 1
ATOM 2369 N N . LEU A 1 298 ? 52.646 -0.860 -27.338 1.00 86.81 298 LEU A N 1
ATOM 2370 C CA . LEU A 1 298 ? 51.918 -2.118 -27.248 1.00 86.81 298 LEU A CA 1
ATOM 2371 C C . LEU A 1 298 ? 51.387 -2.504 -28.616 1.00 86.81 298 LEU A C 1
ATOM 2373 O O . LEU A 1 298 ? 50.945 -1.651 -29.380 1.00 86.81 298 LEU A O 1
ATOM 2377 N N . VAL A 1 299 ? 51.428 -3.796 -28.911 1.00 88.88 299 VAL A N 1
ATOM 2378 C CA . VAL A 1 299 ? 50.942 -4.353 -30.169 1.00 88.88 299 VAL A CA 1
ATOM 2379 C C . VAL A 1 299 ? 49.926 -5.423 -29.831 1.00 88.88 299 VAL A C 1
ATOM 2381 O O . VAL A 1 299 ? 50.261 -6.383 -29.137 1.00 88.88 299 VAL A O 1
ATOM 2384 N N . TRP A 1 300 ? 48.695 -5.244 -30.297 1.00 86.00 300 TRP A N 1
ATOM 2385 C CA . TRP A 1 300 ? 47.611 -6.186 -30.047 1.00 86.00 300 TRP A CA 1
ATOM 2386 C C . TRP A 1 300 ? 47.040 -6.707 -31.354 1.00 86.00 300 TRP A C 1
ATOM 2388 O O . TRP A 1 300 ? 46.706 -5.931 -32.253 1.00 86.00 300 TRP A O 1
ATOM 2398 N N . ASP A 1 301 ? 46.906 -8.027 -31.415 1.00 76.06 301 ASP A N 1
ATOM 2399 C CA . ASP A 1 301 ? 46.198 -8.730 -32.471 1.00 76.06 301 ASP A CA 1
ATOM 2400 C C . ASP A 1 301 ? 44.760 -8.959 -31.989 1.00 76.06 301 ASP A C 1
ATOM 2402 O O . ASP A 1 301 ? 44.535 -9.675 -31.014 1.00 76.06 301 ASP A O 1
ATOM 2406 N N . ASN A 1 302 ? 43.795 -8.333 -32.669 1.00 73.12 302 ASN A N 1
ATOM 2407 C CA . ASN A 1 302 ? 42.385 -8.237 -32.275 1.00 73.12 302 ASN A CA 1
ATOM 2408 C C . ASN A 1 302 ? 42.158 -7.389 -31.012 1.00 73.12 302 ASN A C 1
ATOM 2410 O O . ASN A 1 302 ? 42.597 -7.710 -29.903 1.00 73.12 302 ASN A O 1
ATOM 2414 N N . TYR A 1 303 ? 41.416 -6.296 -31.180 1.00 81.69 303 TYR A N 1
ATOM 2415 C CA . TYR A 1 303 ? 41.092 -5.378 -30.096 1.00 81.69 303 TYR A CA 1
ATOM 2416 C C . TYR A 1 303 ? 39.618 -4.966 -30.146 1.00 81.69 303 TYR A C 1
ATOM 2418 O O . TYR A 1 303 ? 38.954 -5.003 -31.181 1.00 81.69 303 TYR A O 1
ATOM 2426 N N . THR A 1 304 ? 39.095 -4.566 -28.996 1.00 78.62 304 THR A N 1
ATOM 2427 C CA . THR A 1 304 ? 37.782 -3.939 -28.874 1.00 78.62 304 THR A CA 1
ATOM 2428 C C . THR A 1 304 ? 37.996 -2.471 -28.557 1.00 78.62 304 THR A C 1
ATOM 2430 O O . THR A 1 304 ? 38.655 -2.124 -27.572 1.00 78.62 304 THR A O 1
ATOM 2433 N N . GLU A 1 305 ? 37.459 -1.597 -29.405 1.00 80.44 305 GLU A N 1
ATOM 2434 C CA . GLU A 1 305 ? 37.433 -0.169 -29.120 1.00 80.44 305 GLU A CA 1
ATOM 2435 C C . GLU A 1 305 ? 36.184 0.162 -28.304 1.00 80.44 305 GLU A C 1
ATOM 2437 O O . GLU A 1 305 ? 35.062 -0.103 -28.734 1.00 80.44 305 GLU A O 1
ATOM 2442 N N . LYS A 1 306 ? 36.384 0.748 -27.123 1.00 78.12 306 LYS A N 1
ATOM 2443 C CA . LYS A 1 306 ? 35.321 1.288 -26.269 1.00 78.12 306 LYS A CA 1
ATOM 2444 C C . LYS A 1 306 ? 35.437 2.821 -26.247 1.00 78.12 306 LYS A C 1
ATOM 2446 O O . LYS A 1 306 ? 36.408 3.399 -26.752 1.00 78.12 306 LYS A O 1
ATOM 2451 N N . ASN A 1 307 ? 34.444 3.508 -25.683 1.00 70.75 307 ASN A N 1
ATOM 2452 C CA . ASN A 1 307 ? 34.381 4.977 -25.718 1.00 70.75 307 ASN A CA 1
ATOM 2453 C C . ASN A 1 307 ? 35.628 5.643 -25.112 1.00 70.75 307 ASN A C 1
ATOM 2455 O O . ASN A 1 307 ? 36.176 6.571 -25.702 1.00 70.75 307 ASN A O 1
ATOM 2459 N N . ASP A 1 308 ? 36.112 5.132 -23.982 1.00 82.25 308 ASP A N 1
ATOM 2460 C CA . ASP A 1 308 ? 37.211 5.700 -23.196 1.00 82.25 308 ASP A CA 1
ATOM 2461 C C . ASP A 1 308 ? 38.484 4.838 -23.198 1.00 82.25 308 ASP A C 1
ATOM 2463 O O . ASP A 1 308 ? 39.485 5.238 -22.612 1.00 82.25 308 ASP A O 1
ATOM 2467 N N . ARG A 1 309 ? 38.481 3.667 -23.846 1.00 87.88 309 ARG A N 1
ATOM 2468 C CA . ARG A 1 309 ? 39.581 2.694 -23.753 1.00 87.88 309 ARG A CA 1
ATOM 2469 C C . ARG A 1 309 ? 39.734 1.818 -24.996 1.00 87.88 309 ARG A C 1
ATOM 2471 O O . ARG A 1 309 ? 38.784 1.619 -25.750 1.00 87.88 309 ARG A O 1
ATOM 2478 N N . TYR A 1 310 ? 40.926 1.261 -25.167 1.00 86.81 310 TYR A N 1
ATOM 2479 C CA . TYR A 1 310 ? 41.201 0.139 -26.065 1.00 86.81 310 TYR A CA 1
ATOM 2480 C C . TYR A 1 310 ? 41.400 -1.120 -25.225 1.00 86.81 310 TYR A C 1
ATOM 2482 O O . TYR A 1 310 ? 42.136 -1.069 -24.241 1.00 86.81 310 TYR A O 1
ATOM 2490 N N . CYS A 1 311 ? 40.773 -2.232 -25.598 1.00 84.44 311 CYS A N 1
ATOM 2491 C CA . CYS A 1 311 ? 40.885 -3.493 -24.868 1.00 84.44 311 CYS A CA 1
ATOM 2492 C C . CYS A 1 311 ? 41.316 -4.641 -25.783 1.00 84.44 311 CYS A C 1
ATOM 2494 O O . CYS A 1 311 ? 40.958 -4.666 -26.957 1.00 84.44 311 CYS A O 1
ATOM 2496 N N . THR A 1 312 ? 42.042 -5.617 -25.250 1.00 85.69 312 THR A N 1
ATOM 2497 C CA . THR A 1 312 ? 42.348 -6.887 -25.924 1.00 85.69 312 THR A CA 1
ATOM 2498 C C . THR A 1 312 ? 42.219 -8.048 -24.939 1.00 85.69 312 THR A C 1
ATOM 2500 O O . THR A 1 312 ? 42.264 -7.848 -23.724 1.00 85.69 312 THR A O 1
ATOM 2503 N N . PHE A 1 313 ? 42.062 -9.267 -25.447 1.00 77.25 313 PHE A N 1
ATOM 2504 C CA . PHE A 1 313 ? 42.021 -10.470 -24.621 1.00 77.25 313 PHE A CA 1
ATOM 2505 C C . PHE A 1 313 ? 43.399 -11.125 -24.555 1.00 77.25 313 PHE A C 1
ATOM 2507 O O . PHE A 1 313 ? 43.991 -11.469 -25.574 1.00 77.25 313 PHE A O 1
ATOM 2514 N N . ILE A 1 314 ? 43.885 -11.340 -23.334 1.00 73.56 314 ILE A N 1
ATOM 2515 C CA . ILE A 1 314 ? 45.105 -12.094 -23.037 1.00 73.56 314 ILE A CA 1
ATOM 2516 C C . ILE A 1 314 ? 44.758 -13.338 -22.210 1.00 73.56 314 ILE A C 1
ATOM 2518 O O . ILE A 1 314 ? 43.659 -13.453 -21.670 1.00 73.56 314 ILE A O 1
ATOM 2522 N N . ALA A 1 315 ? 45.704 -14.269 -22.057 1.00 56.22 315 ALA A N 1
ATOM 2523 C CA . ALA A 1 315 ? 45.493 -15.530 -21.329 1.00 56.22 315 ALA A CA 1
ATOM 2524 C C . ALA A 1 315 ? 45.028 -15.358 -19.860 1.00 56.22 315 ALA A C 1
ATOM 2526 O O . ALA A 1 315 ? 44.538 -16.311 -19.262 1.00 56.22 315 ALA A O 1
ATOM 2527 N N . GLY A 1 316 ? 45.157 -14.152 -19.287 1.00 48.94 316 GLY A N 1
ATOM 2528 C CA . GLY A 1 316 ? 44.714 -13.795 -17.934 1.00 48.94 316 GLY A CA 1
ATOM 2529 C C . GLY A 1 316 ? 43.437 -12.944 -17.845 1.00 48.94 316 GLY A C 1
ATOM 2530 O O . GLY A 1 316 ? 43.096 -12.518 -16.745 1.00 48.94 316 GLY A O 1
ATOM 2531 N N . GLY A 1 317 ? 42.746 -12.669 -18.958 1.00 69.31 317 GLY A N 1
ATOM 2532 C CA . GLY A 1 317 ? 41.529 -11.845 -18.994 1.00 69.31 317 GLY A CA 1
ATOM 2533 C C . GLY A 1 317 ? 41.583 -10.697 -20.007 1.00 69.31 317 GLY A C 1
ATOM 2534 O O . GLY A 1 317 ? 42.415 -10.683 -20.912 1.00 69.31 317 GLY A O 1
ATOM 2535 N N . GLU A 1 318 ? 40.669 -9.736 -19.867 1.00 80.44 318 GLU A N 1
ATOM 2536 C CA . GLU A 1 318 ? 40.638 -8.527 -20.700 1.00 80.44 318 GLU A CA 1
ATOM 2537 C C . GLU A 1 318 ? 41.648 -7.500 -20.163 1.00 80.44 318 GLU A C 1
ATOM 2539 O O . GLU A 1 318 ? 41.586 -7.091 -19.002 1.00 80.44 318 GLU A O 1
ATOM 2544 N N . LEU A 1 319 ? 42.583 -7.075 -21.012 1.00 79.38 319 LEU A N 1
ATOM 2545 C CA . LEU A 1 319 ? 43.507 -5.982 -20.733 1.00 79.38 319 LEU A CA 1
ATOM 2546 C C . LEU A 1 319 ? 42.997 -4.722 -21.429 1.00 79.38 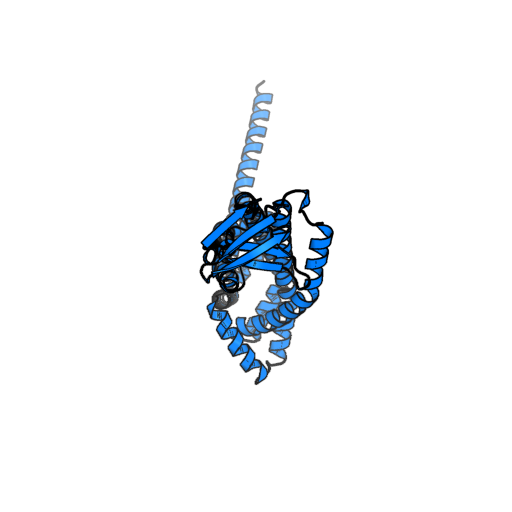319 LEU A C 1
ATOM 2548 O O . LEU A 1 319 ? 42.896 -4.700 -22.653 1.00 79.38 319 LEU A O 1
ATOM 2552 N N . CYS A 1 320 ? 42.719 -3.667 -20.662 1.00 86.88 320 CYS A N 1
ATOM 2553 C CA . CYS A 1 320 ? 42.230 -2.392 -21.182 1.00 86.88 320 CYS A CA 1
ATOM 2554 C C . CYS A 1 320 ? 43.181 -1.236 -20.865 1.00 86.88 320 CYS A C 1
ATOM 2556 O O . CYS A 1 320 ? 43.751 -1.170 -19.777 1.00 86.88 320 CYS A O 1
ATOM 2558 N N . ILE A 1 321 ? 43.286 -0.287 -21.795 1.00 85.56 321 ILE A N 1
ATOM 2559 C CA . ILE A 1 321 ? 44.068 0.945 -21.659 1.00 85.56 321 ILE A CA 1
ATOM 2560 C C . ILE A 1 321 ? 43.193 2.147 -21.953 1.00 85.56 321 ILE A C 1
ATOM 2562 O O . ILE A 1 321 ? 42.532 2.193 -22.991 1.00 85.56 321 ILE A O 1
ATOM 2566 N N . SER A 1 322 ? 43.231 3.135 -21.061 1.00 87.75 322 SER A N 1
ATOM 2567 C CA . SER A 1 322 ? 42.513 4.392 -21.242 1.00 87.75 322 SER A CA 1
ATOM 2568 C C . SER A 1 322 ? 43.055 5.174 -22.438 1.00 87.75 322 SER A C 1
ATOM 2570 O O . SER A 1 322 ? 44.262 5.364 -22.576 1.00 87.75 322 SER A O 1
ATOM 2572 N N . LYS A 1 323 ? 42.161 5.719 -23.268 1.00 88.81 323 LYS A N 1
ATOM 2573 C CA . LYS A 1 323 ? 42.504 6.630 -24.372 1.00 88.81 323 LYS A CA 1
ATOM 2574 C C . LYS A 1 323 ? 43.210 7.896 -23.878 1.00 88.81 323 LYS A C 1
ATOM 2576 O O . LYS A 1 323 ? 43.967 8.491 -24.638 1.00 88.81 323 LYS A O 1
ATOM 2581 N N . SER A 1 324 ? 43.020 8.285 -22.612 1.00 89.50 324 SER A N 1
ATOM 2582 C CA . SER A 1 324 ? 43.757 9.399 -21.994 1.00 89.50 324 SER A CA 1
ATOM 2583 C C . SER A 1 324 ? 45.261 9.152 -21.899 1.00 89.50 324 SER A C 1
ATOM 2585 O O . SER A 1 324 ? 46.030 10.115 -21.887 1.00 89.50 324 SER A O 1
ATOM 2587 N N . ASP A 1 325 ? 45.674 7.886 -21.851 1.00 88.81 325 ASP A N 1
ATOM 2588 C CA . ASP A 1 325 ? 47.059 7.472 -21.602 1.00 88.81 325 ASP A CA 1
ATOM 2589 C C . ASP A 1 325 ? 47.794 7.150 -22.912 1.00 88.81 325 ASP A C 1
ATOM 2591 O O . ASP A 1 325 ? 49.003 6.914 -22.928 1.00 88.81 325 ASP A O 1
ATOM 2595 N N . VAL A 1 326 ? 47.065 7.197 -24.030 1.00 89.62 326 VAL A N 1
ATOM 2596 C CA . VAL A 1 326 ? 47.559 6.946 -25.380 1.00 89.62 326 VAL A CA 1
ATOM 2597 C C . VAL A 1 326 ? 48.055 8.251 -26.001 1.00 89.62 326 VAL A C 1
ATOM 2599 O O . VAL A 1 326 ? 47.351 9.260 -26.024 1.00 89.62 326 VAL A O 1
ATOM 2602 N N . ALA A 1 327 ? 49.287 8.234 -26.498 1.00 90.25 327 ALA A N 1
ATOM 2603 C CA . ALA A 1 327 ? 49.891 9.317 -27.264 1.00 90.25 327 ALA A CA 1
ATOM 2604 C C . ALA A 1 327 ? 49.500 9.239 -28.748 1.00 90.25 327 ALA A C 1
ATOM 2606 O O . ALA A 1 327 ? 49.153 10.253 -29.348 1.00 90.25 327 ALA A O 1
ATOM 2607 N N . SER A 1 328 ? 49.526 8.042 -29.339 1.00 91.25 328 SER A N 1
ATOM 2608 C CA . SER A 1 328 ? 49.104 7.813 -30.724 1.00 91.25 328 SER A CA 1
ATOM 2609 C C . SER A 1 328 ? 48.750 6.346 -30.979 1.00 91.25 328 SER A C 1
ATOM 2611 O O . SER A 1 328 ? 49.089 5.456 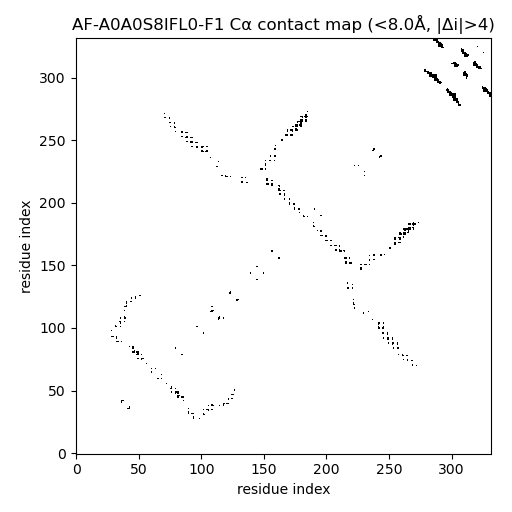-30.196 1.00 91.25 328 SER A O 1
ATOM 2613 N N . VAL A 1 329 ? 48.036 6.100 -32.080 1.00 88.69 329 VAL A N 1
ATOM 2614 C CA . VAL A 1 329 ? 47.592 4.766 -32.496 1.00 88.69 329 VAL A CA 1
ATOM 2615 C C . VAL A 1 329 ? 47.917 4.543 -33.971 1.00 88.69 329 VAL A C 1
ATOM 2617 O O . VAL A 1 329 ? 47.446 5.296 -34.820 1.00 88.69 329 VAL A O 1
ATOM 2620 N N . GLY A 1 330 ? 48.670 3.487 -34.272 1.00 85.69 330 GLY A N 1
ATOM 2621 C CA . GLY A 1 330 ? 48.856 2.954 -35.621 1.00 85.69 330 GLY A CA 1
ATOM 2622 C C . GLY A 1 330 ? 47.863 1.825 -35.897 1.00 85.69 330 GLY A C 1
ATOM 2623 O O . GLY A 1 330 ? 47.731 0.909 -35.085 1.00 85.69 330 GLY A O 1
ATOM 2624 N N . ARG A 1 331 ? 47.156 1.890 -37.029 1.00 85.06 331 ARG A N 1
ATOM 2625 C CA . ARG A 1 331 ? 46.236 0.842 -37.500 1.00 85.06 331 ARG A CA 1
ATOM 2626 C C . ARG A 1 331 ? 46.822 0.235 -38.774 1.00 85.06 331 ARG A C 1
ATOM 2628 O O . ARG A 1 331 ? 47.130 0.999 -39.687 1.00 85.06 331 ARG A O 1
ATOM 2635 N N . ASN A 1 332 ? 46.982 -1.088 -38.803 1.00 63.53 332 ASN A N 1
ATOM 2636 C CA . ASN A 1 332 ? 47.406 -1.839 -39.991 1.00 63.53 332 ASN A CA 1
ATOM 2637 C C . ASN A 1 332 ? 46.234 -2.576 -40.626 1.00 63.53 332 ASN A C 1
ATOM 2639 O O . ASN A 1 332 ? 45.423 -3.145 -39.857 1.00 63.53 332 ASN A O 1
#

Mean predicted aligned error: 12.3 Å

Solvent-accessible surface area (backbone atoms only — not comparable to full-atom values): 17692 Å² total; per-residue (Å²): 110,74,70,59,55,53,52,52,51,51,52,51,51,50,54,50,53,51,53,53,55,51,51,51,58,51,50,54,45,46,52,53,43,53,50,40,40,55,51,58,30,52,56,59,51,48,58,38,46,47,58,56,49,49,53,59,53,59,73,38,54,92,81,39,62,67,73,58,42,72,59,46,51,62,43,51,59,65,38,50,45,41,71,60,42,51,54,51,31,50,52,45,44,50,70,72,53,55,71,66,38,52,49,57,45,35,57,45,34,72,31,74,66,33,41,52,49,26,55,39,49,50,66,52,56,42,81,70,35,56,56,56,47,54,57,49,54,58,48,39,74,77,51,68,75,56,69,69,59,51,54,48,49,54,51,34,45,68,45,67,39,55,24,62,50,52,38,52,40,51,55,45,27,51,51,29,27,53,51,24,40,40,69,42,41,60,80,91,72,41,72,60,66,68,59,52,51,54,60,56,58,69,47,44,68,61,45,39,56,51,30,45,56,48,42,53,53,48,48,54,54,55,53,59,86,50,51,72,69,59,47,48,54,48,36,54,48,42,62,31,71,41,41,38,52,51,51,53,48,50,52,52,27,48,37,51,44,47,25,53,22,27,32,50,29,15,48,55,47,22,67,48,60,72,67,44,83,67,84,62,68,46,73,44,85,42,45,39,38,42,31,31,70,87,73,51,74,45,77,44,79,39,34,34,45,48,98,61,29,45,31,34,80,51,103,89,45,80,49,72,43,51,53,89,51,46,68,48,74,49,79,104

Nearest PDB structures (foldseek):
  7ur7-assembly1_A  TM=8.557E-01  e=4.962E-02  synthetic construct
  2efl-assembly1_A-2  TM=1.922E-01  e=7.182E-02  Homo sapiens
  3ja6-assembly1_I  TM=1.586E-01  e=1.763E-01  Escherichia coli
  5och-assembly4_G  TM=1.829E-01  e=5.636E-01  Homo sapiens
  3wme-assembly1_A  TM=1.656E-01  e=3.055E+00  Cyanidioschyzon merolae strain 10D

Foldseek 3Di:
DVVVVVVVVVVVVVVVVVVVVVVVVLVVLLVLLVLLCVLQLVLLLLVQVLVVQLVVLVVCCVVDDPVVSVQQNVLLSVLSDSVVLVVLLSVLLSPQDDPVLSVLSSVQSPDPLNNVLSVLVSVCSHPVVVVVLVVVVVVCVVPPDDPLVLVLLVLQCVLLVQLVLQLLLVLLLQLLQLVLLLVLDDPVSRDDSVVVNVVSVVCRVVSSVVSVVVSSSSSCSSCVPPDSVSSNVVSVSSNDPSNSSSSVSSSVSSSVSSSSSSNSSSNSVSVVVVVPPDQPQVFDQFWKWFQFPVGDIDIDGTWTDGPFWIWDADPVGIDIDGPVGTPDMDTD